Protein AF-A0A933KGU8-F1 (afdb_monomer_lite)

Secondary structure (DSSP, 8-state):
-HHHHHHHHHHHHHHHHHHHHHHHHHHHHHHHHHHHHHHTT-HHHHHHHHHHHHHH--SSSHHHHHHHHHHHHHHTT-HHHHHHHHHHHHHH-TTSHHHHHHHHHHHHHHHHHHHHHHHHS-TTTTTTHHHHHHHHHHHHHHHHHHHHHH-SSS--HHHHHHHHHHHHHHHHHHHHHHHHHHHHHHH-TT--PPPTT-S---------------PPP-------PPPP-----PPPP----PPPTHHHHHT----PPP-PPPP-

Structure (mmCIF, N/CA/C/O backbone):
data_AF-A0A933KGU8-F1
#
_entry.id   AF-A0A933KGU8-F1
#
loop_
_atom_site.group_PDB
_atom_site.id
_atom_site.type_symbol
_atom_site.label_atom_id
_atom_site.label_alt_id
_atom_site.label_comp_id
_atom_site.label_asym_id
_atom_site.label_entity_id
_atom_site.label_seq_id
_atom_site.pdbx_PDB_ins_code
_atom_site.Cartn_x
_atom_site.Cartn_y
_atom_site.Cartn_z
_atom_site.occupancy
_atom_site.B_iso_or_equiv
_atom_site.auth_seq_id
_atom_site.auth_comp_id
_atom_site.auth_asym_id
_atom_site.auth_atom_id
_atom_site.pdbx_PDB_model_num
ATOM 1 N N . MET A 1 1 ? 37.126 11.460 -47.024 1.00 86.50 1 MET A N 1
ATOM 2 C CA . MET A 1 1 ? 35.682 11.673 -46.771 1.00 86.50 1 MET A CA 1
ATOM 3 C C . MET A 1 1 ? 35.135 10.737 -45.685 1.00 86.50 1 MET A C 1
ATOM 5 O O . MET A 1 1 ? 34.614 11.240 -44.701 1.00 86.50 1 MET A O 1
ATOM 9 N N . TYR A 1 2 ? 35.343 9.416 -45.770 1.00 95.56 2 TYR A N 1
ATOM 10 C CA . TYR A 1 2 ? 34.831 8.433 -44.792 1.00 95.56 2 TYR A CA 1
ATOM 11 C C . TYR A 1 2 ? 35.237 8.653 -43.320 1.00 95.56 2 TYR A C 1
ATOM 13 O O . TYR A 1 2 ? 34.418 8.444 -42.432 1.00 95.56 2 TYR A O 1
ATOM 21 N N . ARG A 1 3 ? 36.459 9.135 -43.043 1.00 95.75 3 ARG A N 1
ATOM 22 C CA . ARG A 1 3 ? 36.946 9.354 -41.664 1.00 95.75 3 ARG A CA 1
ATOM 23 C C . ARG A 1 3 ? 36.085 10.338 -40.862 1.00 95.75 3 ARG A C 1
ATOM 25 O O . ARG A 1 3 ? 35.814 10.096 -39.695 1.00 95.75 3 ARG A O 1
ATOM 32 N N . ASN A 1 4 ? 35.635 11.426 -41.487 1.00 96.12 4 ASN A N 1
ATOM 33 C CA . ASN A 1 4 ? 34.847 12.453 -40.799 1.00 96.12 4 ASN A CA 1
ATOM 34 C C . ASN A 1 4 ? 33.405 11.986 -40.561 1.00 96.12 4 ASN A C 1
ATOM 36 O O . ASN A 1 4 ? 32.834 12.282 -39.517 1.00 96.12 4 ASN A O 1
ATOM 40 N N . ILE A 1 5 ? 32.846 11.206 -41.495 1.00 96.62 5 ILE A N 1
ATOM 41 C CA . ILE A 1 5 ? 31.521 10.590 -41.343 1.00 96.62 5 ILE A CA 1
ATOM 42 C C . ILE A 1 5 ? 31.543 9.590 -40.180 1.00 96.62 5 ILE A C 1
ATOM 44 O O . ILE A 1 5 ? 30.675 9.637 -39.314 1.00 96.62 5 ILE A O 1
ATOM 48 N N . LEU A 1 6 ? 32.573 8.739 -40.110 1.00 96.19 6 LEU A N 1
ATOM 49 C CA . LEU A 1 6 ? 32.729 7.765 -39.029 1.00 96.19 6 LEU A CA 1
ATOM 50 C C . LEU A 1 6 ? 32.850 8.439 -37.653 1.00 96.19 6 LEU A C 1
ATOM 52 O O . LEU A 1 6 ? 32.186 8.021 -36.709 1.00 96.19 6 LEU A O 1
ATOM 56 N N . LEU A 1 7 ? 33.647 9.509 -37.546 1.00 96.62 7 LEU A N 1
ATOM 57 C CA . LEU A 1 7 ? 33.766 10.287 -36.307 1.00 96.62 7 LEU A CA 1
ATOM 58 C C . LEU A 1 7 ? 32.428 10.903 -35.881 1.00 96.62 7 LEU A C 1
ATOM 60 O O . LEU A 1 7 ? 32.088 10.857 -34.701 1.00 96.62 7 LEU A O 1
ATOM 64 N N . GLY A 1 8 ? 31.651 11.425 -36.835 1.00 97.56 8 GLY A N 1
ATOM 65 C CA . GLY A 1 8 ? 30.315 11.956 -36.562 1.00 97.56 8 GLY A CA 1
ATOM 66 C C . GLY A 1 8 ? 29.365 10.897 -35.997 1.00 97.56 8 GLY A C 1
ATOM 67 O O . GLY A 1 8 ? 28.664 11.161 -35.022 1.00 97.56 8 GLY A O 1
ATOM 68 N N . ILE A 1 9 ? 29.392 9.681 -36.550 1.00 97.69 9 ILE A N 1
ATOM 69 C CA . ILE A 1 9 ? 28.568 8.562 -36.069 1.00 97.69 9 ILE A CA 1
ATOM 70 C C . ILE A 1 9 ? 28.977 8.154 -34.650 1.00 97.69 9 ILE A C 1
ATOM 72 O O . ILE A 1 9 ? 28.114 8.011 -33.787 1.00 97.69 9 ILE A O 1
ATOM 76 N N . ILE A 1 10 ? 30.278 8.007 -34.382 1.00 97.69 10 ILE A N 1
ATOM 77 C CA . ILE A 1 10 ? 30.776 7.627 -33.050 1.00 97.69 10 ILE A CA 1
ATOM 78 C C . ILE A 1 10 ? 30.377 8.674 -32.006 1.00 97.69 10 ILE A C 1
ATOM 80 O O . ILE A 1 10 ? 29.890 8.312 -30.933 1.00 97.69 10 ILE A O 1
ATOM 84 N N . LEU A 1 11 ? 30.523 9.966 -32.320 1.00 97.94 11 LEU A N 1
ATOM 85 C CA . LEU A 1 11 ? 30.119 11.041 -31.416 1.00 97.94 11 LEU A CA 1
ATOM 86 C C . LEU A 1 11 ? 28.608 10.998 -31.147 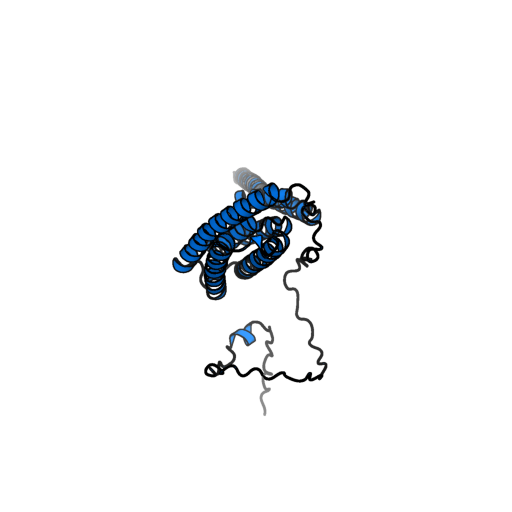1.00 97.94 11 LEU A C 1
ATOM 88 O O . LEU A 1 11 ? 28.190 11.064 -29.991 1.00 97.94 11 LEU A O 1
ATOM 92 N N . GLY A 1 12 ? 27.803 10.820 -32.198 1.00 97.50 12 GLY A N 1
ATOM 93 C CA . GLY A 1 12 ? 26.351 10.698 -32.081 1.00 97.50 12 GLY A CA 1
ATOM 94 C C . GLY A 1 12 ? 25.928 9.528 -31.188 1.00 97.50 12 GLY A C 1
ATOM 95 O O . GLY A 1 12 ? 25.113 9.707 -30.284 1.00 97.50 12 GLY A O 1
ATOM 96 N N . LEU A 1 13 ? 26.538 8.354 -31.374 1.00 98.06 13 LEU A N 1
ATOM 97 C CA . LEU A 1 13 ? 26.288 7.177 -30.535 1.00 98.06 13 LEU A CA 1
ATOM 98 C C . LEU A 1 13 ? 26.731 7.390 -29.083 1.00 98.06 13 LEU A C 1
ATOM 100 O O . LEU A 1 13 ? 26.048 6.943 -28.165 1.00 98.06 13 LEU A O 1
ATOM 104 N N . THR A 1 14 ? 27.837 8.100 -28.858 1.00 98.00 14 THR A N 1
ATOM 105 C CA . THR A 1 14 ? 28.342 8.380 -27.505 1.00 98.00 14 THR A CA 1
ATOM 106 C C . THR A 1 14 ? 27.392 9.293 -26.733 1.00 98.00 14 THR A C 1
ATOM 108 O O . THR A 1 14 ? 27.062 9.013 -25.581 1.00 98.00 14 THR A O 1
ATOM 111 N N . VAL A 1 15 ? 26.895 10.358 -27.369 1.00 98.12 15 VAL A N 1
ATOM 112 C CA . VAL A 1 15 ? 25.905 11.259 -26.756 1.00 98.12 15 VAL A CA 1
ATOM 113 C C . VAL A 1 15 ? 24.599 10.515 -26.476 1.00 98.12 15 VAL A C 1
ATOM 115 O O . VAL A 1 15 ? 24.046 10.642 -25.384 1.00 98.12 15 VAL A O 1
ATOM 118 N N . LEU A 1 16 ? 24.140 9.687 -27.419 1.00 97.31 16 LEU A N 1
ATOM 119 C CA . LEU A 1 16 ? 22.952 8.857 -27.231 1.00 97.31 16 LEU A CA 1
ATOM 120 C C . LEU A 1 16 ? 23.107 7.902 -26.035 1.00 97.31 16 LEU A C 1
ATOM 122 O O . LEU A 1 16 ? 22.184 7.772 -25.232 1.00 97.31 16 LEU A O 1
ATOM 126 N N . LEU A 1 17 ? 24.279 7.277 -25.882 1.00 96.81 17 LEU A N 1
ATOM 127 C CA . LEU A 1 17 ? 24.580 6.393 -24.756 1.00 96.81 17 LEU A CA 1
ATOM 128 C C . LEU A 1 17 ? 24.560 7.142 -23.415 1.00 96.81 17 LEU A C 1
ATOM 130 O O . LEU A 1 17 ? 23.983 6.640 -22.455 1.00 96.81 17 LEU A O 1
ATOM 134 N N . LEU A 1 18 ? 25.139 8.343 -23.341 1.00 95.81 18 LEU A N 1
ATOM 135 C CA . LEU A 1 18 ? 25.123 9.156 -22.118 1.00 95.81 18 LEU A CA 1
ATOM 136 C C . LEU A 1 18 ? 23.704 9.572 -21.720 1.00 95.81 18 LEU A C 1
ATOM 138 O O . LEU A 1 18 ? 23.358 9.510 -20.542 1.00 95.81 18 LEU A O 1
ATOM 142 N N . ILE A 1 19 ? 22.866 9.934 -22.695 1.00 94.44 19 ILE A N 1
ATOM 143 C CA . ILE A 1 19 ? 21.447 10.225 -22.453 1.00 94.44 19 ILE A CA 1
ATOM 144 C C . ILE A 1 19 ? 20.741 8.975 -21.918 1.00 94.44 19 ILE A C 1
ATOM 146 O O . ILE A 1 19 ? 19.977 9.066 -20.960 1.00 94.44 19 ILE A O 1
ATOM 150 N N . LEU A 1 20 ? 21.022 7.799 -22.484 1.00 90.62 20 LEU A N 1
ATOM 151 C CA . LEU A 1 20 ? 20.434 6.543 -22.024 1.00 90.62 20 LEU A CA 1
ATOM 152 C C . LEU A 1 20 ? 20.867 6.194 -20.589 1.00 90.62 20 LEU A C 1
ATOM 154 O O . LEU A 1 20 ? 20.025 5.815 -19.779 1.00 90.62 20 LEU A O 1
ATOM 158 N N . ILE A 1 21 ? 22.144 6.390 -20.246 1.00 91.75 21 ILE A N 1
ATOM 159 C CA . ILE A 1 21 ? 22.655 6.212 -18.876 1.00 91.75 21 ILE A CA 1
ATOM 160 C C . ILE A 1 21 ? 21.982 7.194 -17.914 1.00 91.75 21 ILE A C 1
ATOM 162 O O . ILE A 1 21 ? 21.557 6.785 -16.839 1.00 91.75 21 ILE A O 1
ATOM 166 N N . PHE A 1 22 ? 21.847 8.465 -18.296 1.00 90.06 22 PHE A N 1
ATOM 167 C CA . PHE A 1 22 ? 21.194 9.478 -17.465 1.00 90.06 22 PHE A CA 1
ATOM 168 C C . PHE A 1 22 ? 19.721 9.137 -17.201 1.00 90.06 22 PHE A C 1
ATOM 170 O O . PHE A 1 22 ? 19.266 9.182 -16.060 1.00 90.06 22 PHE A O 1
ATOM 177 N N . LEU A 1 23 ? 18.989 8.721 -18.240 1.00 85.00 23 LEU A N 1
ATOM 178 C CA . LEU A 1 23 ? 17.586 8.326 -18.118 1.00 85.00 23 LEU A CA 1
ATOM 179 C C . LEU A 1 23 ? 17.402 7.083 -17.238 1.00 85.00 23 LEU A C 1
ATOM 181 O O . LEU A 1 23 ? 16.444 7.019 -16.474 1.00 85.00 23 LEU A O 1
ATOM 185 N N . LEU A 1 24 ? 18.311 6.108 -17.318 1.00 84.81 24 LEU A N 1
ATOM 186 C CA . LEU A 1 24 ? 18.257 4.916 -16.468 1.00 84.81 24 LEU A CA 1
ATOM 187 C C . LEU A 1 24 ? 18.733 5.205 -15.035 1.00 84.81 24 LEU A C 1
ATOM 189 O O . LEU A 1 24 ? 18.192 4.639 -14.088 1.00 84.81 24 LEU A O 1
ATOM 193 N N . GLY A 1 25 ? 19.707 6.098 -14.855 1.00 88.94 25 GLY A N 1
ATOM 194 C CA . GLY A 1 25 ? 20.321 6.394 -13.559 1.00 88.94 25 GLY A CA 1
ATOM 195 C C . GLY A 1 25 ? 19.349 6.972 -12.529 1.00 88.94 25 GLY A C 1
ATOM 196 O O . GLY A 1 25 ? 19.412 6.593 -11.359 1.00 88.94 25 GLY A O 1
ATOM 197 N N . ASN A 1 26 ? 18.408 7.821 -12.954 1.00 89.88 26 ASN A N 1
ATOM 198 C CA . ASN A 1 26 ? 17.462 8.476 -12.041 1.00 89.88 26 ASN A CA 1
ATOM 199 C C . ASN A 1 26 ? 16.534 7.476 -11.332 1.00 89.88 26 ASN A C 1
ATOM 201 O O . ASN A 1 26 ? 16.335 7.570 -10.120 1.00 89.88 26 ASN A O 1
ATOM 205 N N . GLN A 1 27 ? 16.006 6.484 -12.058 1.00 91.88 27 GLN A N 1
ATOM 206 C CA . GLN A 1 27 ? 15.139 5.455 -11.475 1.00 91.88 27 GLN A CA 1
ATOM 207 C C . GLN A 1 27 ? 15.881 4.648 -10.395 1.00 91.88 27 GLN A C 1
ATOM 209 O O . GLN A 1 27 ? 15.354 4.454 -9.295 1.00 91.88 27 GLN A O 1
ATOM 214 N N . TRP A 1 28 ? 17.108 4.212 -10.703 1.00 91.31 28 TRP A N 1
ATOM 215 C CA . TRP A 1 28 ? 17.957 3.439 -9.790 1.00 91.31 28 TRP A CA 1
ATOM 216 C C . TRP A 1 28 ? 18.357 4.236 -8.550 1.00 91.31 28 TRP A C 1
ATOM 218 O O . TRP A 1 28 ? 18.376 3.681 -7.451 1.00 91.31 28 TRP A O 1
ATOM 228 N N . TYR A 1 29 ? 18.636 5.531 -8.711 1.00 94.38 29 TYR A N 1
ATOM 229 C CA . TYR A 1 29 ? 18.974 6.418 -7.603 1.00 94.38 29 TYR A CA 1
ATOM 230 C C . TYR A 1 29 ? 17.854 6.463 -6.554 1.00 94.38 29 TYR A C 1
ATOM 232 O O . TYR A 1 29 ? 18.097 6.176 -5.380 1.00 94.38 29 TYR A O 1
ATOM 240 N N . TYR A 1 30 ? 16.616 6.740 -6.977 1.00 95.88 30 TYR A N 1
ATOM 241 C CA . TYR A 1 30 ? 15.480 6.814 -6.055 1.00 95.88 30 TYR A CA 1
ATOM 242 C C . TYR A 1 30 ? 15.098 5.454 -5.459 1.00 95.88 30 TYR A C 1
ATOM 244 O O . TYR A 1 30 ? 14.736 5.388 -4.285 1.00 95.88 30 TYR A O 1
ATOM 252 N N . GLU A 1 31 ? 15.203 4.361 -6.224 1.00 95.38 31 GLU A N 1
ATOM 253 C CA . GLU A 1 31 ? 14.940 3.020 -5.683 1.00 95.38 31 GLU A CA 1
ATOM 254 C C . GLU A 1 31 ? 15.968 2.644 -4.605 1.00 95.38 31 GLU A C 1
ATOM 256 O O . GLU A 1 31 ? 15.585 2.203 -3.523 1.00 95.38 31 GLU A O 1
ATOM 261 N N . SER A 1 32 ? 17.260 2.889 -4.853 1.00 96.06 32 SER A N 1
ATOM 262 C CA . SER A 1 32 ? 18.326 2.623 -3.879 1.00 96.06 32 SER A CA 1
ATOM 263 C C . SER A 1 32 ? 18.171 3.466 -2.612 1.00 96.06 32 SER A C 1
ATOM 265 O O . SER A 1 32 ? 18.364 2.958 -1.506 1.00 96.06 32 SER A O 1
ATOM 267 N N . GLN A 1 33 ? 17.812 4.745 -2.760 1.00 97.31 33 GLN A N 1
ATOM 268 C CA . GLN A 1 33 ? 17.532 5.627 -1.628 1.00 97.31 33 GLN A CA 1
ATOM 269 C C . GLN A 1 33 ? 16.346 5.109 -0.799 1.00 97.31 33 GLN A C 1
ATOM 271 O O . GLN A 1 33 ? 16.424 5.069 0.430 1.00 97.31 33 GLN A O 1
ATOM 276 N N . GLY A 1 34 ? 15.272 4.670 -1.465 1.00 97.38 34 GLY A N 1
ATOM 277 C CA . GLY A 1 34 ? 14.117 4.067 -0.805 1.00 97.38 34 GLY A CA 1
ATOM 278 C C . GLY A 1 34 ? 14.479 2.795 -0.036 1.00 97.38 34 GLY A C 1
ATOM 279 O O . GLY A 1 34 ? 14.061 2.635 1.108 1.00 97.38 34 GLY A O 1
ATOM 280 N N . ASP A 1 35 ? 15.324 1.930 -0.603 1.00 97.00 35 ASP A N 1
ATOM 281 C CA . ASP A 1 35 ? 15.787 0.704 0.063 1.00 97.00 35 ASP A CA 1
ATOM 282 C C . ASP A 1 35 ? 16.642 1.005 1.316 1.00 97.00 35 ASP A C 1
ATOM 284 O O . ASP A 1 35 ? 16.560 0.301 2.326 1.00 97.00 35 ASP A O 1
ATOM 288 N N . GLU A 1 36 ? 17.464 2.058 1.293 1.00 97.69 36 GLU A N 1
ATOM 289 C CA . GLU A 1 36 ? 18.220 2.518 2.468 1.00 97.69 36 GLU A CA 1
ATOM 290 C C . GLU A 1 36 ? 17.307 3.084 3.565 1.00 97.69 36 GLU A C 1
ATOM 292 O O . GLU A 1 36 ? 17.439 2.722 4.741 1.00 97.69 36 GLU A O 1
ATOM 297 N N . GLN A 1 37 ? 16.346 3.925 3.182 1.00 97.75 37 GLN A N 1
ATOM 298 C CA . GLN A 1 37 ? 15.353 4.484 4.100 1.00 97.75 37 GLN A CA 1
ATOM 299 C C . GLN A 1 37 ? 14.493 3.385 4.729 1.00 97.75 37 GLN A C 1
ATOM 301 O O . GLN A 1 37 ? 14.280 3.394 5.942 1.00 97.75 37 GLN A O 1
ATOM 306 N N . PHE A 1 38 ? 14.079 2.396 3.934 1.00 97.31 38 PHE A N 1
ATOM 307 C CA . PHE A 1 38 ? 13.297 1.256 4.399 1.00 97.31 38 PHE A CA 1
ATOM 308 C C . PHE A 1 38 ? 14.066 0.440 5.444 1.00 97.31 38 PHE A C 1
ATOM 310 O O . PHE A 1 38 ? 13.541 0.169 6.522 1.00 97.31 38 PHE A O 1
ATOM 317 N N . ARG A 1 39 ? 15.341 0.113 5.178 1.00 96.56 39 ARG A N 1
ATOM 318 C CA . ARG A 1 39 ? 16.212 -0.587 6.146 1.00 96.56 39 ARG A CA 1
ATOM 319 C C . ARG A 1 39 ? 16.448 0.209 7.428 1.00 96.56 39 ARG A C 1
ATOM 321 O O . ARG A 1 39 ? 16.677 -0.381 8.477 1.00 96.56 39 ARG A O 1
ATOM 328 N N . SER A 1 40 ? 16.365 1.532 7.346 1.00 96.50 40 SER A N 1
ATOM 329 C CA . SER A 1 40 ? 16.481 2.439 8.491 1.00 96.50 40 SER A CA 1
ATOM 330 C C . SER A 1 40 ? 15.150 2.670 9.223 1.00 96.50 40 SER A C 1
ATOM 332 O O . SER A 1 40 ? 15.066 3.594 10.030 1.00 96.50 40 SER A O 1
ATOM 334 N N . ALA A 1 41 ? 14.103 1.893 8.912 1.00 96.00 41 ALA A N 1
ATOM 335 C CA . ALA A 1 41 ? 12.736 2.044 9.422 1.00 96.00 41 ALA A CA 1
ATOM 336 C C . ALA A 1 41 ? 12.096 3.427 9.170 1.00 96.00 41 ALA A C 1
ATOM 338 O O . ALA A 1 41 ? 11.119 3.802 9.817 1.00 96.00 41 ALA A O 1
ATOM 339 N N . LYS A 1 42 ? 12.613 4.191 8.199 1.00 96.56 42 LYS A N 1
ATOM 340 C CA . LYS A 1 42 ? 12.050 5.476 7.756 1.00 96.56 42 LYS A CA 1
ATOM 341 C C . LYS A 1 42 ? 11.028 5.227 6.651 1.00 96.56 42 LYS A C 1
ATOM 343 O O . LYS A 1 42 ? 11.260 5.544 5.486 1.00 96.56 42 LYS A O 1
ATOM 348 N N . TYR A 1 43 ? 9.926 4.575 7.006 1.00 96.81 43 TYR A N 1
ATOM 349 C CA . TYR A 1 43 ? 9.009 3.995 6.025 1.00 96.81 43 TYR A CA 1
ATOM 350 C C . TYR A 1 43 ? 8.262 5.030 5.172 1.00 96.81 43 TYR A C 1
ATOM 352 O O . TYR A 1 43 ? 8.105 4.809 3.973 1.00 96.81 43 TYR A O 1
ATOM 360 N N . ASP A 1 44 ? 7.858 6.171 5.739 1.00 96.62 44 ASP A N 1
ATOM 361 C CA . ASP A 1 44 ? 7.238 7.253 4.957 1.00 96.62 44 ASP A CA 1
ATOM 362 C C . ASP A 1 44 ? 8.207 7.845 3.923 1.00 96.62 44 ASP A C 1
ATOM 364 O O . ASP A 1 44 ? 7.846 8.019 2.756 1.00 96.62 44 ASP A O 1
ATOM 368 N N . ASP A 1 45 ? 9.459 8.092 4.326 1.00 97.50 45 ASP A N 1
ATOM 369 C CA . ASP A 1 45 ? 10.503 8.580 3.420 1.00 97.50 45 ASP A CA 1
ATOM 370 C C . ASP A 1 45 ? 10.780 7.559 2.309 1.00 97.50 45 ASP A C 1
ATOM 372 O O . ASP A 1 45 ? 10.857 7.922 1.131 1.00 97.50 45 ASP A O 1
ATOM 376 N N . ALA A 1 46 ? 10.866 6.275 2.680 1.00 97.94 46 ALA A N 1
ATOM 377 C CA . ALA A 1 46 ? 11.069 5.174 1.747 1.00 97.94 46 ALA A CA 1
ATOM 378 C C . ALA A 1 46 ? 9.951 5.110 0.699 1.00 97.94 46 ALA A C 1
ATOM 380 O O . ALA A 1 46 ? 10.235 5.049 -0.499 1.00 97.94 46 ALA A O 1
ATOM 381 N N . ALA A 1 47 ? 8.687 5.190 1.132 1.00 97.69 47 ALA A N 1
ATOM 382 C CA . ALA A 1 47 ? 7.540 5.247 0.232 1.00 97.69 47 ALA A CA 1
ATOM 383 C C . ALA A 1 47 ? 7.649 6.440 -0.730 1.00 97.69 47 ALA A C 1
ATOM 385 O O . ALA A 1 47 ? 7.465 6.274 -1.936 1.00 97.69 47 ALA A O 1
ATOM 386 N N . GLY A 1 48 ? 8.024 7.621 -0.225 1.00 97.38 48 GLY A N 1
ATOM 387 C CA . GLY A 1 48 ? 8.244 8.814 -1.043 1.00 97.38 48 GLY A CA 1
ATOM 388 C C . GLY A 1 48 ? 9.318 8.626 -2.121 1.00 97.38 48 GLY A C 1
ATOM 389 O O . GLY A 1 48 ? 9.119 9.030 -3.270 1.00 97.38 48 GLY A O 1
ATOM 390 N N . SER A 1 49 ? 10.438 7.983 -1.788 1.00 97.56 49 SER A N 1
ATOM 391 C CA . SER A 1 49 ? 11.502 7.673 -2.753 1.00 97.56 49 SER A CA 1
ATOM 392 C C . SER A 1 49 ? 11.060 6.629 -3.781 1.00 97.56 49 SER A C 1
ATOM 394 O O . SER A 1 49 ? 11.283 6.814 -4.980 1.00 97.56 49 SER A O 1
ATOM 396 N N . PHE A 1 50 ? 10.354 5.577 -3.362 1.00 97.38 50 PHE A N 1
ATOM 397 C CA . PHE A 1 50 ? 9.815 4.587 -4.295 1.00 97.38 50 PHE A CA 1
ATOM 398 C C . PHE A 1 50 ? 8.762 5.176 -5.243 1.00 97.38 50 PHE A C 1
ATOM 400 O O . PHE A 1 50 ? 8.773 4.838 -6.425 1.00 97.38 50 PHE A O 1
ATOM 407 N N . ILE A 1 51 ? 7.907 6.096 -4.779 1.00 96.69 51 ILE A N 1
ATOM 408 C CA . ILE A 1 51 ? 6.933 6.807 -5.628 1.00 96.69 51 ILE A CA 1
ATOM 409 C C . ILE A 1 51 ? 7.646 7.651 -6.692 1.00 96.69 51 ILE A C 1
ATOM 411 O O . ILE A 1 51 ? 7.250 7.630 -7.858 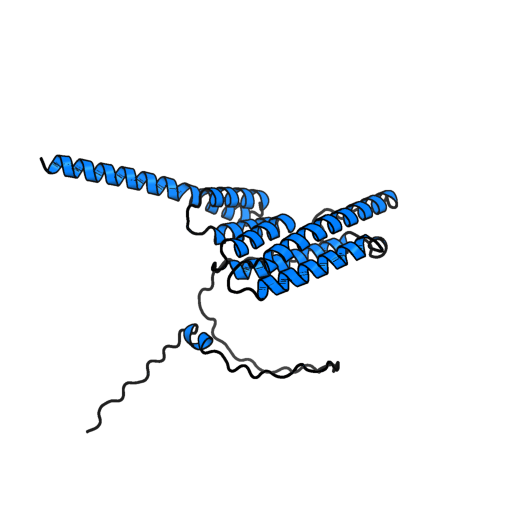1.00 96.69 51 ILE A O 1
ATOM 4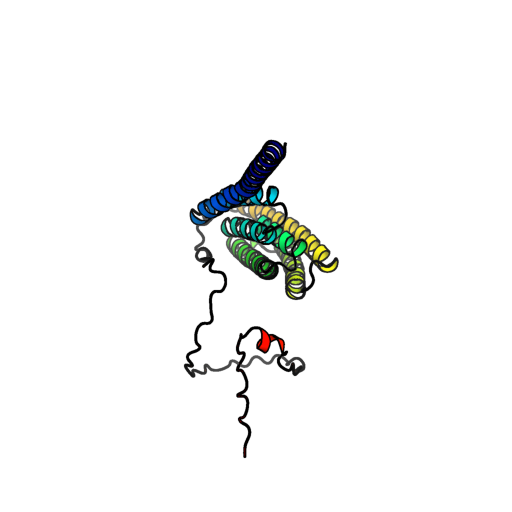15 N N . LYS A 1 52 ? 8.730 8.351 -6.327 1.00 95.75 52 LYS A N 1
ATOM 416 C CA . LYS A 1 52 ? 9.559 9.081 -7.304 1.00 95.75 52 LYS A CA 1
ATOM 417 C C . LYS A 1 52 ? 10.162 8.131 -8.336 1.00 95.75 52 LYS A C 1
ATOM 419 O O . LYS A 1 52 ? 10.056 8.388 -9.530 1.00 95.75 52 LYS A O 1
ATOM 424 N N . SER A 1 53 ? 10.725 7.006 -7.887 1.00 95.00 53 SER A N 1
ATOM 425 C CA . SER A 1 53 ? 11.251 5.970 -8.787 1.00 95.00 53 SER A CA 1
ATOM 426 C C . SER A 1 53 ? 10.166 5.427 -9.728 1.00 95.00 53 SER A C 1
ATOM 428 O O . SER A 1 53 ? 10.415 5.262 -10.919 1.00 95.00 53 SER A O 1
ATOM 430 N N . TYR A 1 54 ? 8.945 5.215 -9.227 1.00 95.00 54 TYR A N 1
ATOM 431 C CA . TYR A 1 54 ? 7.804 4.745 -10.016 1.00 95.00 54 TYR A CA 1
ATOM 432 C C . TYR A 1 54 ? 7.380 5.745 -11.100 1.00 95.00 54 TYR A C 1
ATOM 434 O O . TYR A 1 54 ? 7.140 5.331 -12.231 1.00 95.00 54 TYR A O 1
ATOM 442 N N . GLY A 1 55 ? 7.351 7.046 -10.789 1.00 94.38 55 GLY A N 1
ATOM 443 C CA . GLY A 1 55 ? 7.035 8.096 -11.765 1.00 94.38 55 GLY A CA 1
ATOM 444 C C . GLY A 1 55 ? 8.060 8.220 -12.900 1.00 94.38 55 GLY A C 1
ATOM 445 O O . GLY A 1 55 ? 7.695 8.559 -14.024 1.00 94.38 55 GLY A O 1
ATOM 446 N N . GLU A 1 56 ? 9.325 7.896 -12.626 1.00 90.25 56 GLU A N 1
ATOM 447 C CA . GLU A 1 56 ? 10.409 7.889 -13.619 1.00 90.25 56 GLU A CA 1
ATOM 448 C C . GLU A 1 56 ? 10.509 6.558 -14.393 1.00 90.25 56 GLU A C 1
ATOM 450 O O . GLU A 1 56 ? 11.085 6.500 -15.485 1.00 90.25 56 GLU A O 1
ATOM 455 N N . ALA A 1 57 ? 9.954 5.469 -13.849 1.00 83.44 57 ALA A N 1
ATOM 456 C CA . ALA A 1 57 ? 10.047 4.137 -14.432 1.00 83.44 57 ALA A CA 1
ATOM 457 C C . ALA A 1 57 ? 9.218 4.042 -15.717 1.00 83.44 57 ALA A C 1
ATOM 459 O O . ALA A 1 57 ? 7.990 3.973 -15.682 1.00 83.44 57 ALA A O 1
ATOM 460 N N . LYS A 1 58 ? 9.889 3.985 -16.873 1.00 78.62 58 LYS A N 1
ATOM 461 C CA . LYS A 1 58 ? 9.187 4.011 -18.165 1.00 78.62 58 LYS A CA 1
ATOM 462 C C . LYS A 1 58 ? 8.516 2.692 -18.551 1.00 78.62 58 LYS A C 1
ATOM 464 O O . LYS A 1 58 ? 7.479 2.759 -19.193 1.00 78.62 58 LYS A O 1
ATOM 469 N N . PHE A 1 59 ? 9.056 1.520 -18.187 1.00 68.56 59 PHE A N 1
ATOM 470 C CA . PHE A 1 59 ? 8.494 0.237 -18.666 1.00 68.56 59 PHE A CA 1
ATOM 471 C C . PHE A 1 59 ? 8.769 -1.000 -17.796 1.00 68.56 59 PHE A C 1
ATOM 473 O O . PHE A 1 59 ? 7.933 -1.897 -17.742 1.00 68.56 59 PHE A O 1
ATOM 480 N N . LEU A 1 60 ? 9.920 -1.096 -17.118 1.00 78.19 60 LEU A N 1
ATOM 481 C CA . LEU A 1 60 ? 10.313 -2.312 -16.393 1.00 78.19 60 LEU A CA 1
ATOM 482 C C . LEU A 1 60 ? 10.337 -2.082 -14.882 1.00 78.19 60 LEU A C 1
ATOM 484 O O . LEU A 1 60 ? 10.860 -1.081 -14.396 1.00 78.19 60 LEU A O 1
ATOM 488 N N . GLY A 1 61 ? 9.786 -3.039 -14.134 1.00 89.56 61 GLY A N 1
ATOM 489 C CA . GLY A 1 61 ? 9.834 -3.041 -12.670 1.00 89.56 61 GLY A CA 1
ATOM 490 C C . GLY A 1 61 ? 8.749 -2.221 -11.968 1.00 89.56 61 GLY A C 1
ATOM 491 O O . GLY A 1 61 ? 8.756 -2.170 -10.744 1.00 89.56 61 GLY A O 1
ATOM 492 N N . GLN A 1 62 ? 7.784 -1.645 -12.692 1.00 95.25 62 GLN A N 1
ATOM 493 C CA . GLN A 1 62 ? 6.676 -0.883 -12.096 1.00 95.25 62 GLN A CA 1
ATOM 494 C C . GLN A 1 62 ? 5.891 -1.703 -11.053 1.00 95.25 62 GLN A C 1
ATOM 496 O O . GLN A 1 62 ? 5.685 -1.232 -9.938 1.00 95.25 62 GLN A O 1
ATOM 501 N N . GLY A 1 63 ? 5.569 -2.971 -11.346 1.00 95.62 63 GLY A N 1
ATOM 502 C CA . GLY A 1 63 ? 4.943 -3.868 -10.364 1.00 95.62 63 GLY A CA 1
ATOM 503 C C . GLY A 1 63 ? 5.805 -4.111 -9.114 1.00 95.62 63 GLY A C 1
ATOM 504 O O . GLY A 1 63 ? 5.286 -4.127 -8.003 1.00 95.62 63 GLY A O 1
ATOM 505 N N . ARG A 1 64 ? 7.136 -4.219 -9.255 1.00 96.31 64 ARG A N 1
ATOM 506 C CA . ARG A 1 64 ? 8.053 -4.327 -8.102 1.00 96.31 64 ARG A CA 1
ATOM 507 C C . ARG A 1 64 ? 8.016 -3.059 -7.249 1.00 96.31 64 ARG A C 1
ATOM 509 O O . ARG A 1 64 ? 7.989 -3.153 -6.026 1.00 96.31 64 ARG A O 1
ATOM 516 N N . LEU A 1 65 ? 8.028 -1.888 -7.884 1.00 97.19 65 LEU A N 1
ATOM 517 C CA . LEU A 1 65 ? 7.997 -0.602 -7.188 1.00 97.19 65 LEU A CA 1
ATOM 518 C C . LEU A 1 65 ? 6.673 -0.398 -6.448 1.00 97.19 65 LEU A C 1
ATOM 520 O O . LEU A 1 65 ? 6.712 -0.071 -5.268 1.00 97.19 65 LEU A O 1
ATOM 524 N N . LEU A 1 66 ? 5.525 -0.692 -7.068 1.00 97.31 66 LEU A N 1
ATOM 525 C CA . LEU A 1 66 ? 4.229 -0.661 -6.375 1.00 97.31 66 LEU A CA 1
ATOM 526 C C . LEU A 1 66 ? 4.210 -1.581 -5.150 1.00 97.31 66 LEU A C 1
ATOM 528 O O . LEU A 1 66 ? 3.708 -1.193 -4.097 1.00 97.31 66 LEU A O 1
ATOM 532 N N . TYR A 1 67 ? 4.817 -2.769 -5.252 1.00 97.81 67 TYR A N 1
ATOM 533 C CA . TYR A 1 67 ? 4.925 -3.686 -4.118 1.00 97.81 67 TYR A CA 1
ATOM 534 C C . TYR A 1 67 ? 5.766 -3.080 -2.990 1.00 97.81 67 TYR A C 1
ATOM 536 O O . TYR A 1 67 ? 5.356 -3.118 -1.833 1.00 97.81 67 TYR A O 1
ATOM 544 N N . LYS A 1 68 ? 6.919 -2.481 -3.317 1.00 97.81 68 LYS A N 1
ATOM 545 C CA . LYS A 1 68 ? 7.780 -1.796 -2.339 1.00 97.81 68 LYS A CA 1
ATOM 546 C C . LYS A 1 68 ? 7.079 -0.600 -1.682 1.00 97.81 68 LYS A C 1
ATOM 548 O O . LYS A 1 68 ? 7.210 -0.426 -0.474 1.00 97.81 68 LYS A O 1
ATOM 553 N N . ILE A 1 69 ? 6.306 0.184 -2.440 1.00 97.94 69 ILE A N 1
ATOM 554 C CA . ILE A 1 69 ? 5.502 1.297 -1.906 1.00 97.94 69 ILE A CA 1
ATOM 555 C C . ILE A 1 69 ? 4.452 0.763 -0.924 1.00 97.94 69 ILE A C 1
ATOM 557 O O . ILE A 1 69 ? 4.376 1.232 0.212 1.00 97.94 69 ILE A O 1
ATOM 561 N N . GLY A 1 70 ? 3.682 -0.253 -1.332 1.00 97.94 70 GLY A N 1
ATOM 562 C CA . GLY A 1 70 ? 2.685 -0.894 -0.473 1.00 97.94 70 GLY A CA 1
ATOM 563 C C . GLY A 1 70 ? 3.300 -1.460 0.809 1.00 97.94 70 GLY A C 1
ATOM 564 O O . GLY A 1 70 ? 2.745 -1.273 1.894 1.00 97.94 70 GLY A O 1
ATOM 565 N N . LEU A 1 71 ? 4.482 -2.072 0.705 1.00 97.56 71 LEU A N 1
ATOM 566 C CA . LEU A 1 71 ? 5.225 -2.631 1.832 1.00 97.56 71 LEU A CA 1
ATOM 567 C C . LEU A 1 71 ? 5.741 -1.551 2.785 1.00 97.56 71 LEU A C 1
ATOM 569 O O . LEU A 1 71 ? 5.662 -1.729 4.000 1.00 97.56 71 LEU A O 1
ATOM 573 N N . ALA A 1 72 ? 6.241 -0.431 2.264 1.00 97.94 72 ALA A N 1
ATOM 574 C CA . ALA A 1 72 ? 6.644 0.711 3.078 1.00 97.94 72 ALA A CA 1
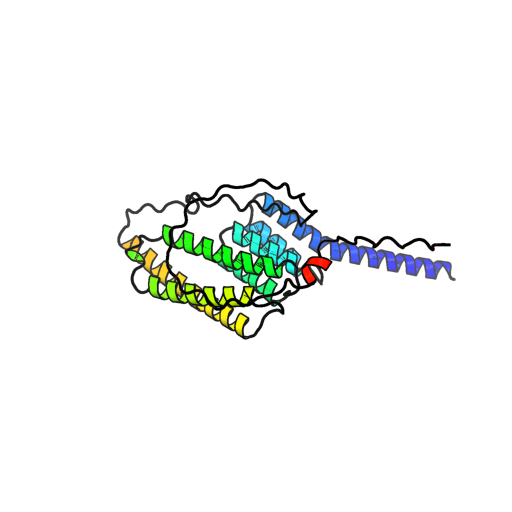ATOM 575 C C . ALA A 1 72 ? 5.456 1.246 3.890 1.00 97.94 72 ALA A C 1
ATOM 577 O O . ALA A 1 72 ? 5.542 1.330 5.113 1.00 97.94 72 ALA A O 1
ATOM 578 N N . TYR A 1 73 ? 4.305 1.478 3.253 1.00 97.94 73 TYR A N 1
ATOM 579 C CA . TYR A 1 73 ? 3.101 1.901 3.975 1.00 97.94 73 TYR A CA 1
ATOM 580 C C . TYR A 1 73 ? 2.607 0.864 4.989 1.00 97.94 73 TYR A C 1
ATOM 582 O O . TYR A 1 73 ? 2.238 1.236 6.101 1.00 97.94 73 TYR A O 1
ATOM 590 N N . GLN A 1 74 ? 2.670 -0.432 4.661 1.00 96.62 74 GLN A N 1
ATOM 591 C CA . GLN A 1 74 ? 2.300 -1.505 5.589 1.00 96.62 74 GLN A CA 1
ATOM 592 C C . GLN A 1 74 ? 3.155 -1.465 6.860 1.00 96.62 74 GLN A C 1
ATOM 594 O O . GLN A 1 74 ? 2.625 -1.545 7.967 1.00 96.62 74 GLN A O 1
ATOM 599 N N . ASN A 1 75 ? 4.474 -1.311 6.709 1.00 95.44 75 ASN A N 1
ATOM 600 C CA . ASN A 1 75 ? 5.403 -1.223 7.836 1.00 95.44 75 ASN A CA 1
ATOM 601 C C . ASN A 1 75 ? 5.240 0.081 8.627 1.00 95.44 75 ASN A C 1
ATOM 603 O O . ASN A 1 75 ? 5.450 0.091 9.838 1.00 95.44 75 ASN A O 1
ATOM 607 N N . ASN A 1 76 ? 4.772 1.149 7.976 1.00 95.62 76 ASN A N 1
ATOM 608 C CA . ASN A 1 76 ? 4.366 2.380 8.649 1.00 95.62 76 ASN A CA 1
ATOM 609 C C . ASN A 1 76 ? 2.993 2.290 9.347 1.00 95.62 76 ASN A C 1
ATOM 611 O O . ASN A 1 76 ? 2.498 3.288 9.863 1.00 95.62 76 ASN A O 1
ATOM 615 N N . ARG A 1 77 ? 2.349 1.113 9.347 1.00 94.31 77 ARG A N 1
ATOM 616 C CA . ARG A 1 77 ? 0.973 0.887 9.831 1.00 94.31 77 ARG A CA 1
ATOM 617 C C . ARG A 1 77 ? -0.094 1.712 9.101 1.00 94.31 77 ARG A C 1
ATOM 619 O O . ARG A 1 77 ? -1.227 1.812 9.570 1.00 94.31 77 ARG A O 1
ATOM 626 N N . ASP A 1 78 ? 0.231 2.247 7.928 1.00 95.19 78 ASP A N 1
ATOM 627 C CA . ASP A 1 78 ? -0.729 2.890 7.039 1.00 95.19 78 ASP A CA 1
ATOM 628 C C . ASP A 1 78 ? -1.348 1.839 6.112 1.00 95.19 78 ASP A C 1
ATOM 630 O O . ASP A 1 78 ? -1.006 1.691 4.934 1.00 95.19 78 ASP A O 1
ATOM 634 N N . PHE A 1 79 ? -2.234 1.031 6.692 1.00 94.12 79 PHE A N 1
ATOM 635 C CA . PHE A 1 79 ? -2.858 -0.087 5.987 1.00 94.12 79 PHE A CA 1
ATOM 636 C C . PHE A 1 79 ? -3.744 0.374 4.825 1.00 94.12 79 PHE A C 1
ATOM 638 O O . PHE A 1 79 ? -3.884 -0.364 3.851 1.00 94.12 79 PHE A O 1
ATOM 645 N N . ASP A 1 80 ? -4.289 1.590 4.890 1.00 93.50 80 ASP A N 1
ATOM 646 C CA . ASP A 1 80 ? -5.124 2.176 3.842 1.00 93.50 80 ASP A CA 1
ATOM 647 C C . ASP A 1 80 ? -4.334 2.426 2.568 1.00 93.50 80 ASP A C 1
ATOM 649 O O . ASP A 1 80 ? -4.631 1.825 1.530 1.00 93.50 80 ASP A O 1
ATOM 653 N N . ARG A 1 81 ? -3.278 3.246 2.658 1.00 96.31 81 ARG A N 1
ATOM 654 C CA . ARG A 1 81 ? -2.423 3.521 1.498 1.00 96.31 81 ARG A CA 1
ATOM 655 C C . ARG A 1 81 ? -1.733 2.252 1.019 1.00 96.31 81 ARG A C 1
ATOM 657 O O . ARG A 1 81 ? -1.640 2.026 -0.183 1.00 96.31 81 ARG A O 1
ATOM 664 N N . SER A 1 82 ? -1.307 1.392 1.943 1.00 97.12 82 SER A N 1
ATOM 665 C CA . SER A 1 82 ? -0.702 0.103 1.607 1.00 97.12 82 SER A CA 1
ATOM 666 C C . SER A 1 82 ? -1.590 -0.740 0.683 1.00 97.12 82 SER A C 1
ATOM 668 O O . SER A 1 82 ? -1.140 -1.176 -0.380 1.00 97.12 82 SER A O 1
ATOM 670 N N . ARG A 1 83 ? -2.871 -0.913 1.037 1.00 95.31 83 ARG A N 1
ATOM 671 C CA . ARG A 1 83 ? -3.832 -1.670 0.224 1.00 95.31 83 ARG A CA 1
ATOM 672 C C . ARG A 1 83 ? -4.117 -1.015 -1.117 1.00 95.31 83 ARG A C 1
ATOM 674 O O . ARG A 1 83 ? -4.204 -1.745 -2.098 1.00 95.31 83 ARG A O 1
ATOM 681 N N . ASP A 1 84 ? -4.217 0.314 -1.170 1.00 95.94 84 ASP A N 1
ATOM 682 C CA . ASP A 1 84 ? -4.413 1.043 -2.429 1.00 95.94 84 ASP A CA 1
ATOM 683 C C . ASP A 1 84 ? -3.291 0.727 -3.437 1.00 95.94 84 ASP A C 1
ATOM 685 O O . ASP A 1 84 ? -3.583 0.334 -4.569 1.00 95.94 84 ASP A O 1
ATOM 689 N N . TYR A 1 85 ? -2.021 0.777 -3.019 1.00 97.94 85 TYR A N 1
ATOM 690 C CA . TYR A 1 85 ? -0.890 0.458 -3.903 1.00 97.94 85 TYR A CA 1
ATOM 691 C C . TYR A 1 85 ? -0.794 -1.030 -4.261 1.00 97.94 85 TYR A C 1
ATOM 693 O O . TYR A 1 85 ? -0.478 -1.378 -5.402 1.00 97.94 85 TYR A O 1
ATOM 701 N N . TYR A 1 86 ? -1.089 -1.931 -3.319 1.00 96.88 86 TYR A N 1
ATOM 702 C CA . TYR A 1 86 ? -1.148 -3.360 -3.626 1.00 96.88 86 TYR A CA 1
ATOM 703 C C . TYR A 1 86 ? -2.280 -3.696 -4.601 1.00 96.88 86 TYR A C 1
ATOM 705 O O . TYR A 1 86 ? -2.088 -4.512 -5.504 1.00 96.88 86 TYR A O 1
ATOM 713 N N . PHE A 1 87 ? -3.446 -3.067 -4.455 1.00 95.38 87 PHE A N 1
ATOM 714 C CA . PHE A 1 87 ? -4.560 -3.262 -5.375 1.00 95.38 87 PHE A CA 1
ATOM 715 C C . PHE A 1 87 ? -4.230 -2.702 -6.758 1.00 95.38 87 PHE A C 1
ATOM 717 O O . PHE A 1 87 ? -4.474 -3.368 -7.764 1.00 95.38 87 PHE A O 1
ATOM 724 N N . GLU A 1 88 ? -3.604 -1.524 -6.823 1.00 95.56 88 GLU A N 1
ATOM 725 C CA . GLU A 1 88 ? -3.122 -0.953 -8.079 1.00 95.56 88 GLU A CA 1
ATOM 726 C C . GLU A 1 88 ? -2.136 -1.887 -8.792 1.00 95.56 88 GLU A C 1
ATOM 728 O O . GLU A 1 88 ? -2.237 -2.066 -10.006 1.00 95.56 88 GLU A O 1
ATOM 733 N N . LEU A 1 89 ? -1.250 -2.556 -8.050 1.00 95.38 89 LEU A N 1
ATOM 734 C CA . LEU A 1 89 ? -0.344 -3.560 -8.604 1.00 95.38 89 LEU A CA 1
ATOM 735 C C . LEU A 1 89 ? -1.110 -4.722 -9.242 1.00 95.38 89 LEU A C 1
ATOM 737 O O . LEU A 1 89 ? -0.856 -5.044 -10.402 1.00 95.38 89 LEU A O 1
ATOM 741 N N . VAL A 1 90 ? -2.060 -5.324 -8.519 1.00 93.94 90 VAL A N 1
ATOM 742 C CA . VAL A 1 90 ? -2.885 -6.429 -9.045 1.00 93.94 90 VAL A CA 1
ATOM 743 C C . VAL A 1 90 ? -3.689 -5.981 -10.271 1.00 93.94 90 VAL A C 1
ATOM 745 O O . VAL A 1 90 ? -3.889 -6.757 -11.207 1.00 93.94 90 VAL A O 1
ATOM 748 N N . ARG A 1 91 ? -4.128 -4.718 -10.284 1.00 92.88 91 ARG A N 1
ATOM 749 C CA . ARG A 1 91 ? -4.908 -4.121 -11.370 1.00 92.88 91 ARG A CA 1
ATOM 750 C C . ARG A 1 91 ? -4.106 -3.860 -12.630 1.00 92.88 91 ARG A C 1
ATOM 752 O O . ARG A 1 91 ? -4.568 -4.205 -13.714 1.00 92.88 91 ARG A O 1
ATOM 759 N N . LEU A 1 92 ? -2.947 -3.229 -12.497 1.00 93.12 92 LEU A N 1
ATOM 760 C CA . LEU A 1 92 ? -2.144 -2.787 -13.633 1.00 93.12 92 LEU A CA 1
ATOM 761 C C . LEU A 1 92 ? -1.172 -3.861 -14.129 1.00 93.12 92 LEU A C 1
ATOM 763 O O . LEU A 1 92 ? -0.870 -3.903 -15.319 1.00 93.12 92 LEU A O 1
ATOM 767 N N . TYR A 1 93 ? -0.694 -4.733 -13.238 1.00 93.88 93 TYR A N 1
ATOM 768 C CA . TYR A 1 93 ? 0.338 -5.728 -13.538 1.00 93.88 93 TYR A CA 1
ATOM 769 C C . TYR A 1 93 ? -0.057 -7.122 -13.028 1.00 93.88 93 TYR A C 1
ATOM 771 O O . TYR A 1 93 ? 0.658 -7.704 -12.206 1.00 93.88 93 TYR A O 1
ATOM 779 N N . PRO A 1 94 ? -1.174 -7.693 -13.507 1.00 93.50 94 PRO A N 1
ATOM 780 C CA . PRO A 1 94 ? -1.693 -8.954 -12.985 1.00 93.50 94 PRO A CA 1
ATOM 781 C C . PRO A 1 94 ? -0.747 -10.143 -13.187 1.00 93.50 94 PRO A C 1
ATOM 783 O O . PRO A 1 94 ? -0.674 -11.005 -12.315 1.00 93.50 94 PRO A O 1
ATOM 786 N N . ASP A 1 95 ? 0.031 -10.133 -14.272 1.00 92.88 95 ASP A N 1
ATOM 787 C CA . ASP A 1 95 ? 1.031 -11.161 -14.593 1.00 92.88 95 ASP A CA 1
ATOM 788 C C . ASP A 1 95 ? 2.364 -10.959 -13.850 1.00 92.88 95 ASP A C 1
ATOM 790 O O . ASP A 1 95 ? 3.307 -11.739 -13.998 1.00 92.88 95 ASP A O 1
ATOM 794 N N . SER A 1 96 ? 2.483 -9.893 -13.050 1.00 93.25 96 SER A N 1
ATOM 795 C CA . SER A 1 96 ? 3.677 -9.651 -12.248 1.00 93.25 96 SER A CA 1
ATOM 796 C C . SER A 1 96 ? 3.858 -10.762 -11.209 1.00 93.25 96 SER A C 1
ATOM 798 O O . SER A 1 96 ? 2.894 -11.109 -10.521 1.00 93.25 96 SER A O 1
ATOM 800 N N . PRO A 1 97 ? 5.093 -11.242 -10.958 1.00 94.25 97 PRO A N 1
ATOM 801 C CA . PRO A 1 97 ? 5.346 -12.174 -9.856 1.00 94.25 97 PRO A CA 1
ATOM 802 C C . PRO A 1 97 ? 4.958 -11.588 -8.486 1.00 94.25 97 PRO A C 1
ATOM 804 O O . PRO A 1 97 ? 4.724 -12.332 -7.536 1.00 94.25 97 PRO A O 1
ATOM 807 N N . TYR A 1 98 ? 4.843 -10.259 -8.383 1.00 95.75 98 TYR A N 1
ATOM 808 C CA . TYR A 1 98 ? 4.421 -9.563 -7.170 1.00 95.75 98 TYR A CA 1
ATOM 809 C C . TYR A 1 98 ? 2.897 -9.466 -7.008 1.00 95.75 98 TYR A C 1
ATOM 811 O O . TYR A 1 98 ? 2.441 -9.146 -5.917 1.00 95.75 98 TYR A O 1
ATOM 819 N N . SER A 1 99 ? 2.100 -9.766 -8.041 1.00 93.75 99 SER A N 1
ATOM 820 C CA . SER A 1 99 ? 0.632 -9.633 -8.013 1.00 93.75 99 SER A CA 1
ATOM 821 C C . SER A 1 99 ? -0.009 -10.528 -6.960 1.00 93.75 99 SER A C 1
ATOM 823 O O . SER A 1 99 ? -0.724 -10.068 -6.068 1.00 93.75 99 SER A O 1
ATOM 825 N N . ARG A 1 100 ? 0.355 -11.811 -6.967 1.00 91.50 100 ARG A N 1
ATOM 826 C CA . ARG A 1 100 ? -0.135 -12.762 -5.966 1.00 91.50 100 ARG A CA 1
ATOM 827 C C . ARG A 1 100 ? 0.331 -12.412 -4.552 1.00 91.50 100 ARG A C 1
ATOM 829 O O . ARG A 1 100 ? -0.433 -12.569 -3.605 1.00 91.50 100 ARG A O 1
ATOM 836 N N . LEU A 1 101 ? 1.567 -11.929 -4.407 1.00 95.00 101 LEU A N 1
ATOM 837 C CA . LEU A 1 101 ? 2.087 -11.478 -3.115 1.00 95.00 101 LEU A CA 1
ATOM 838 C C . LEU A 1 101 ? 1.310 -10.259 -2.610 1.00 95.00 101 LEU A C 1
ATOM 840 O O . LEU A 1 101 ? 0.919 -10.234 -1.450 1.00 95.00 101 LEU A O 1
ATOM 844 N N . ALA A 1 102 ? 1.020 -9.290 -3.477 1.00 95.75 102 ALA A N 1
ATOM 845 C CA . ALA A 1 102 ? 0.233 -8.109 -3.143 1.00 95.75 102 ALA A CA 1
ATOM 846 C C . ALA A 1 102 ? -1.184 -8.473 -2.673 1.00 95.75 102 ALA A C 1
ATOM 848 O O . ALA A 1 102 ? -1.641 -7.947 -1.663 1.00 95.75 102 ALA A O 1
ATOM 849 N N . ALA A 1 103 ? -1.847 -9.434 -3.327 1.00 92.38 103 ALA A N 1
ATOM 850 C CA . ALA A 1 103 ? -3.146 -9.942 -2.882 1.00 92.38 103 ALA A CA 1
ATOM 851 C C . ALA A 1 103 ? -3.103 -10.526 -1.456 1.00 92.38 103 ALA A C 1
ATOM 853 O O . ALA A 1 103 ? -3.989 -10.248 -0.649 1.00 92.38 103 ALA A O 1
ATOM 854 N N . ILE A 1 104 ? -2.051 -11.284 -1.123 1.00 93.62 104 ILE A N 1
ATOM 855 C CA . ILE A 1 104 ? -1.837 -11.813 0.236 1.00 93.62 104 ILE A CA 1
ATOM 856 C C . ILE A 1 104 ? -1.567 -10.669 1.223 1.00 93.62 104 ILE A C 1
ATOM 858 O O . ILE A 1 104 ? -2.130 -10.650 2.315 1.00 93.62 104 ILE A O 1
ATOM 862 N N . ARG A 1 105 ? -0.757 -9.674 0.845 1.00 95.75 105 ARG A N 1
ATOM 863 C CA . ARG A 1 105 ? -0.466 -8.524 1.714 1.00 95.75 105 ARG A CA 1
ATOM 864 C C . ARG A 1 105 ? -1.699 -7.664 1.993 1.00 95.75 105 ARG A C 1
ATOM 866 O O . ARG A 1 105 ? -1.860 -7.215 3.122 1.00 95.75 105 ARG A O 1
ATOM 873 N N . ILE A 1 106 ? -2.609 -7.494 1.027 1.00 94.12 106 ILE A N 1
ATOM 874 C CA . ILE A 1 106 ? -3.920 -6.864 1.273 1.00 94.12 106 ILE A CA 1
ATOM 875 C C . ILE A 1 106 ? -4.658 -7.604 2.394 1.00 94.12 106 ILE A C 1
ATOM 877 O O . ILE A 1 106 ? -5.266 -6.964 3.259 1.00 94.12 106 ILE A O 1
ATOM 881 N N . GLU A 1 107 ? -4.571 -8.940 2.406 1.00 92.00 107 GLU A N 1
ATOM 882 C CA . GLU A 1 107 ? -5.199 -9.758 3.437 1.00 92.00 107 GLU A CA 1
ATOM 883 C C . GLU A 1 107 ? -4.589 -9.516 4.827 1.00 92.00 107 GLU A C 1
ATOM 885 O O . GLU A 1 107 ? -5.289 -9.365 5.833 1.00 92.00 107 GLU A O 1
ATOM 890 N N . GLU A 1 108 ? -3.261 -9.445 4.884 1.00 93.19 108 GLU A N 1
ATOM 891 C CA . GLU A 1 108 ? -2.520 -9.154 6.110 1.00 93.19 108 GLU A CA 1
ATOM 892 C C . GLU A 1 108 ? -2.821 -7.755 6.649 1.00 93.19 108 GLU A C 1
ATOM 894 O O . GLU A 1 108 ? -3.105 -7.620 7.838 1.00 93.19 108 GLU A O 1
ATOM 899 N N . CYS A 1 109 ? -2.842 -6.731 5.789 1.00 93.25 109 CYS A N 1
ATOM 900 C CA . CYS A 1 109 ? -3.179 -5.360 6.176 1.00 93.25 109 CYS A CA 1
ATOM 901 C C . CYS A 1 109 ? -4.534 -5.290 6.888 1.00 93.25 109 CYS A C 1
ATOM 903 O O . CYS A 1 109 ? -4.681 -4.600 7.894 1.00 93.25 109 CYS A O 1
ATOM 905 N N . TYR A 1 110 ? -5.528 -6.034 6.400 1.00 89.00 110 TYR A N 1
ATOM 906 C CA . TYR A 1 110 ? -6.839 -6.113 7.039 1.00 89.00 110 TYR A CA 1
ATOM 907 C C . TYR A 1 110 ? -6.797 -6.806 8.408 1.00 89.00 110 TYR A C 1
ATOM 909 O O . TYR A 1 110 ? -7.421 -6.334 9.364 1.00 89.00 110 TYR A O 1
ATOM 917 N N . LYS A 1 111 ? -6.076 -7.931 8.518 1.00 90.00 111 LYS A N 1
ATOM 918 C CA . LYS A 1 111 ? -5.929 -8.653 9.793 1.00 90.00 111 LYS A CA 1
ATOM 919 C C . LYS A 1 111 ? -5.253 -7.772 10.841 1.00 90.00 111 LYS A C 1
ATOM 921 O O . LYS A 1 111 ? -5.739 -7.711 11.970 1.00 90.00 111 LYS A O 1
ATOM 926 N N . SER A 1 112 ? -4.191 -7.066 10.452 1.00 90.94 112 SER A N 1
ATOM 927 C CA . SER A 1 112 ? -3.475 -6.123 11.310 1.00 90.94 112 SER A CA 1
ATOM 928 C C . SER A 1 112 ? -4.371 -4.968 11.747 1.00 90.94 112 SER A C 1
ATOM 930 O O . SER A 1 112 ? -4.477 -4.698 12.939 1.00 90.94 112 SER A O 1
ATOM 932 N N . GLU A 1 113 ? -5.101 -4.346 10.826 1.00 88.31 113 GLU A N 1
ATOM 933 C CA . GLU A 1 113 ? -6.025 -3.265 11.166 1.00 88.31 113 GLU A CA 1
ATOM 934 C C . GLU A 1 113 ? -7.140 -3.717 12.119 1.00 88.31 113 GLU A C 1
ATOM 936 O O . GLU A 1 113 ? -7.338 -3.118 13.171 1.00 88.31 113 GLU A O 1
ATOM 941 N N . THR A 1 114 ? -7.797 -4.841 11.820 1.00 86.19 114 THR A N 1
ATOM 942 C CA . THR A 1 114 ? -8.865 -5.378 12.679 1.00 86.19 114 THR A CA 1
ATOM 943 C C . THR A 1 114 ? -8.340 -5.755 14.069 1.00 86.19 114 THR A C 1
ATOM 945 O O . THR A 1 114 ? -9.098 -5.756 15.039 1.00 86.19 114 THR A O 1
ATOM 948 N N . SER A 1 115 ? -7.059 -6.126 14.184 1.00 86.56 115 SER A N 1
ATOM 949 C CA . SER A 1 115 ? -6.436 -6.397 15.481 1.00 86.56 115 SER A CA 1
ATOM 950 C C . SER A 1 115 ? -6.233 -5.122 16.305 1.00 86.56 115 SER A C 1
ATOM 952 O O . SER A 1 115 ? -6.542 -5.148 17.492 1.00 86.56 115 SER A O 1
ATOM 954 N N . LEU A 1 116 ? -5.845 -4.012 15.665 1.00 82.50 116 LEU A N 1
ATOM 955 C CA . LEU A 1 116 ? -5.711 -2.697 16.304 1.00 82.50 116 LEU A CA 1
ATOM 956 C C . LEU A 1 116 ? -7.074 -2.115 16.696 1.00 82.50 116 LEU A C 1
ATOM 958 O O . LEU A 1 116 ? -7.231 -1.496 17.739 1.00 82.50 116 LEU A O 1
ATOM 962 N N . ASP A 1 117 ? -8.115 -2.339 15.900 1.00 80.62 117 ASP A N 1
ATOM 963 C CA . ASP A 1 117 ? -9.436 -1.811 16.253 1.00 80.62 117 ASP A CA 1
ATOM 964 C C . ASP A 1 117 ? -10.020 -2.499 17.503 1.00 80.62 117 ASP A C 1
ATOM 966 O O . ASP A 1 117 ? -10.776 -1.891 18.263 1.00 80.62 117 ASP A O 1
ATOM 970 N N . LYS A 1 118 ? -9.652 -3.766 17.753 1.00 80.00 118 LYS A N 1
ATOM 971 C CA . LYS A 1 118 ? -10.067 -4.505 18.959 1.00 80.00 118 LYS A CA 1
ATOM 972 C C . LYS A 1 118 ? -9.403 -3.988 20.232 1.00 80.00 118 LYS A C 1
ATOM 974 O O . LYS A 1 118 ? -9.979 -4.164 21.302 1.00 80.00 118 LYS A O 1
ATOM 979 N N . THR A 1 119 ? -8.209 -3.414 20.133 1.00 81.38 119 THR A N 1
ATOM 980 C CA . THR A 1 119 ? -7.485 -2.864 21.285 1.00 81.38 119 THR A CA 1
ATOM 981 C C . THR A 1 119 ? -7.925 -1.436 21.598 1.00 81.38 119 THR A C 1
ATOM 983 O O . THR A 1 119 ? -7.936 -1.047 22.764 1.00 81.38 119 THR A O 1
ATOM 986 N N . LEU A 1 120 ? -8.354 -0.676 20.585 1.00 80.12 120 LEU A N 1
ATOM 987 C CA . LEU A 1 120 ? -8.725 0.734 20.726 1.00 80.12 120 LEU A CA 1
ATOM 988 C C . LEU A 1 120 ? -10.057 0.988 21.446 1.00 80.12 120 LEU A C 1
ATOM 990 O O . LEU A 1 120 ? -10.231 2.062 22.016 1.00 80.12 120 LEU A O 1
ATOM 994 N N . LEU A 1 121 ? -11.011 0.056 21.427 1.00 74.12 121 LEU A N 1
ATOM 995 C CA . LEU A 1 121 ? -12.323 0.266 22.050 1.00 74.12 121 LEU A CA 1
ATOM 996 C C . LEU A 1 121 ? -12.693 -0.877 22.995 1.00 74.12 121 LEU A C 1
ATOM 998 O O . LEU A 1 121 ? -12.732 -2.035 22.568 1.00 74.12 121 LEU A O 1
ATOM 1002 N N . PRO A 1 122 ? -13.076 -0.569 24.251 1.00 77.44 122 PRO A N 1
ATOM 1003 C CA . PRO A 1 122 ? -13.754 -1.533 25.101 1.00 77.44 122 PRO A CA 1
ATOM 1004 C C . PRO A 1 122 ? -14.965 -2.108 24.365 1.00 77.44 122 PRO A C 1
ATOM 1006 O O . PRO A 1 122 ? -15.748 -1.378 23.752 1.00 77.44 122 PRO A O 1
ATOM 1009 N N . THR A 1 123 ? -15.143 -3.425 24.438 1.00 73.81 123 THR A N 1
ATOM 1010 C CA . THR A 1 123 ? -16.157 -4.161 23.663 1.00 73.81 123 THR A CA 1
ATOM 1011 C C . THR A 1 123 ? -17.582 -3.642 23.900 1.00 73.81 123 THR A C 1
ATOM 1013 O O . THR A 1 123 ? -18.436 -3.758 23.026 1.00 73.81 123 THR A O 1
ATOM 1016 N N . SER A 1 124 ? -17.831 -3.017 25.055 1.00 67.88 124 SER A N 1
ATOM 1017 C CA . SER A 1 124 ? -19.098 -2.371 25.412 1.00 67.88 124 SER A CA 1
ATOM 1018 C C . SER A 1 124 ? -19.431 -1.136 24.563 1.00 67.88 124 SER A C 1
ATOM 1020 O O . SER A 1 124 ? -20.606 -0.897 24.296 1.00 67.88 124 SER A O 1
ATOM 1022 N N . TYR A 1 125 ? -18.429 -0.381 24.101 1.00 73.12 125 TYR A N 1
ATOM 1023 C CA . TYR A 1 125 ? -18.611 0.832 23.289 1.00 73.12 125 TYR A CA 1
ATOM 1024 C C . TYR A 1 125 ? -18.640 0.561 21.784 1.00 73.12 125 TYR A C 1
ATOM 1026 O O . TYR A 1 125 ? -19.124 1.389 21.016 1.00 73.12 125 TYR A O 1
ATOM 1034 N N . ALA A 1 126 ? -18.182 -0.618 21.361 1.00 69.94 126 ALA A N 1
ATOM 1035 C CA . ALA A 1 126 ? -18.303 -1.068 19.978 1.00 69.94 126 ALA A CA 1
ATOM 1036 C C . ALA A 1 126 ? -19.737 -1.504 19.603 1.00 69.94 126 ALA A C 1
ATOM 1038 O O . ALA A 1 126 ? -20.002 -1.806 18.439 1.00 69.94 126 ALA A O 1
ATOM 1039 N N . ALA A 1 127 ? -20.675 -1.547 20.556 1.00 74.44 127 ALA A N 1
ATOM 1040 C CA . ALA A 1 127 ? -22.050 -1.960 20.301 1.00 74.44 127 ALA A CA 1
ATOM 1041 C C . ALA A 1 127 ? -22.809 -0.968 19.390 1.00 74.44 127 ALA A C 1
ATOM 1043 O O . ALA A 1 127 ? -22.595 0.242 19.420 1.00 74.44 127 ALA A O 1
ATOM 1044 N N . GLY A 1 128 ? -23.747 -1.480 18.587 1.00 86.00 128 GLY A N 1
ATOM 1045 C CA . GLY A 1 128 ? -24.627 -0.654 17.754 1.00 86.00 128 GLY A CA 1
ATOM 1046 C C . GLY A 1 128 ? -24.052 -0.324 16.373 1.00 86.00 128 GLY A C 1
ATOM 1047 O O . GLY A 1 128 ? -23.740 -1.230 15.599 1.00 86.00 128 GLY A O 1
ATOM 1048 N N . SER A 1 129 ? -23.977 0.967 16.022 1.00 85.50 129 SER A N 1
ATOM 1049 C CA . SER A 1 129 ? -23.646 1.416 14.657 1.00 85.50 129 SER A CA 1
ATOM 1050 C C . SER A 1 129 ? -22.229 1.038 14.216 1.00 85.50 129 SER A C 1
ATOM 1052 O O . SER A 1 129 ? -22.036 0.706 13.045 1.00 85.50 129 SER A O 1
ATOM 1054 N N . VAL A 1 130 ? -21.265 1.021 15.144 1.00 88.06 130 VAL A N 1
ATOM 1055 C CA . VAL A 1 130 ? -19.876 0.614 14.875 1.00 88.06 130 VAL A CA 1
ATOM 1056 C C . VAL A 1 130 ? -19.813 -0.852 14.465 1.00 88.06 130 VAL A C 1
ATOM 1058 O O . VAL A 1 130 ? -19.231 -1.164 13.431 1.00 88.06 130 VAL A O 1
ATOM 1061 N N . GLU A 1 131 ? -20.456 -1.748 15.217 1.00 88.38 131 GLU A N 1
ATOM 1062 C CA . GLU A 1 131 ? -20.480 -3.177 14.890 1.00 88.38 131 GLU A CA 1
ATOM 1063 C C . GLU A 1 131 ? -21.201 -3.447 13.560 1.00 88.38 131 GLU A C 1
ATOM 1065 O O . GLU A 1 131 ? -20.725 -4.238 12.747 1.00 88.38 131 GLU A O 1
ATOM 1070 N N . VAL A 1 132 ? -22.299 -2.741 13.267 1.00 90.12 132 VAL A N 1
ATOM 1071 C CA . VAL A 1 132 ? -22.984 -2.859 11.965 1.00 90.12 132 VAL A CA 1
ATOM 1072 C C . VAL A 1 132 ? -22.079 -2.403 10.816 1.00 90.12 132 VAL A C 1
ATOM 1074 O O . VAL A 1 132 ? -22.003 -3.081 9.786 1.00 90.12 132 VAL A O 1
ATOM 1077 N N . ALA A 1 133 ? -21.384 -1.272 10.968 1.00 89.38 133 ALA A N 1
ATOM 1078 C CA . ALA A 1 133 ? -20.446 -0.780 9.962 1.00 89.38 133 ALA A CA 1
ATOM 1079 C C . ALA A 1 133 ? -19.263 -1.742 9.785 1.00 89.38 133 ALA A C 1
ATOM 1081 O O . ALA A 1 133 ? -18.922 -2.098 8.655 1.00 89.38 133 ALA A O 1
ATOM 1082 N N . ARG A 1 134 ? -18.724 -2.261 10.893 1.00 89.75 134 ARG A N 1
ATOM 1083 C CA . ARG A 1 134 ? -17.674 -3.280 10.902 1.00 89.75 134 ARG A CA 1
ATOM 1084 C C . ARG A 1 134 ? -18.111 -4.549 10.175 1.00 89.75 134 ARG A C 1
ATOM 1086 O O . ARG A 1 134 ? -17.357 -5.065 9.363 1.00 89.75 134 ARG A O 1
ATOM 1093 N N . GLN A 1 135 ? -19.324 -5.051 10.401 1.00 90.44 135 GLN A N 1
ATOM 1094 C CA . GLN A 1 135 ? -19.819 -6.245 9.707 1.00 90.44 135 GLN A CA 1
ATOM 1095 C C . GLN A 1 135 ? -19.948 -6.037 8.195 1.00 90.44 135 GLN A C 1
ATOM 1097 O O . GLN A 1 135 ? -19.600 -6.935 7.424 1.00 90.44 135 GLN A O 1
ATOM 1102 N N . LYS A 1 136 ? -20.421 -4.863 7.754 1.00 92.12 136 LYS A N 1
ATOM 1103 C CA . LYS A 1 136 ? -20.464 -4.514 6.323 1.00 92.12 136 LYS A CA 1
ATOM 1104 C C . LYS A 1 136 ? -19.058 -4.472 5.728 1.00 92.12 136 LYS A C 1
ATOM 1106 O O . LYS A 1 136 ? -18.831 -5.074 4.679 1.00 92.12 136 LYS A O 1
ATOM 1111 N N . TYR A 1 137 ? -18.126 -3.839 6.437 1.00 90.38 137 TYR A N 1
ATOM 1112 C CA . TYR A 1 137 ? -16.713 -3.788 6.077 1.00 90.38 137 TYR A CA 1
ATOM 1113 C C . TYR A 1 137 ? -16.101 -5.192 5.940 1.00 90.38 137 TYR A C 1
ATOM 1115 O O . TYR A 1 137 ? -15.590 -5.535 4.875 1.00 90.38 137 TYR A O 1
ATOM 1123 N N . VAL A 1 138 ? -16.257 -6.046 6.960 1.00 89.81 138 VAL A N 1
ATOM 1124 C CA . VAL A 1 138 ? -15.756 -7.433 6.976 1.00 89.81 138 VAL A CA 1
ATOM 1125 C C . VAL A 1 138 ? -16.285 -8.227 5.781 1.00 89.81 138 VAL A C 1
ATOM 1127 O O . VAL A 1 138 ? -15.516 -8.908 5.104 1.00 89.81 138 VAL A O 1
ATOM 1130 N N . ARG A 1 139 ? -17.590 -8.141 5.494 1.00 92.25 139 ARG A N 1
ATOM 1131 C CA . ARG A 1 139 ? -18.209 -8.873 4.376 1.00 92.25 139 ARG A CA 1
ATOM 1132 C C . ARG A 1 139 ? -17.693 -8.398 3.020 1.00 92.25 139 ARG A C 1
ATOM 1134 O O . ARG A 1 139 ? -17.391 -9.227 2.163 1.00 92.25 139 ARG A O 1
ATOM 1141 N N . ALA A 1 140 ? -17.589 -7.084 2.823 1.00 91.19 140 ALA A N 1
ATOM 1142 C CA . ALA A 1 140 ? -17.069 -6.519 1.581 1.00 91.19 140 ALA A CA 1
ATOM 1143 C C . ALA A 1 140 ? -15.618 -6.949 1.342 1.00 91.19 140 ALA A C 1
ATOM 1145 O O . ALA A 1 140 ? -15.266 -7.389 0.248 1.00 91.19 140 ALA A O 1
ATOM 1146 N N . TYR A 1 141 ? -14.810 -6.921 2.399 1.00 89.88 141 TYR A N 1
ATOM 1147 C CA . TYR A 1 141 ? -13.439 -7.397 2.368 1.00 89.88 141 TYR A CA 1
ATOM 1148 C C . TYR A 1 141 ? -13.330 -8.905 2.072 1.00 89.88 141 TYR A C 1
ATOM 1150 O O . TYR A 1 141 ? -12.534 -9.304 1.227 1.00 89.88 141 TYR A O 1
ATOM 1158 N N . GLN A 1 142 ? -14.135 -9.758 2.714 1.00 89.62 142 GLN A N 1
ATOM 1159 C CA . GLN A 1 142 ? -14.128 -11.202 2.443 1.00 89.62 142 GLN A CA 1
ATOM 1160 C C . GLN A 1 142 ? -14.455 -11.502 0.977 1.00 89.62 142 GLN A C 1
ATOM 1162 O O . GLN A 1 142 ? -13.829 -12.372 0.368 1.00 89.62 142 GLN A O 1
ATOM 1167 N N . ASN A 1 143 ? -15.401 -10.759 0.394 1.00 92.75 143 ASN A N 1
ATOM 1168 C CA . ASN A 1 143 ? -15.700 -10.879 -1.027 1.00 92.75 143 ASN A CA 1
ATOM 1169 C C . ASN A 1 143 ? -14.506 -10.447 -1.896 1.00 92.75 143 ASN A C 1
ATOM 1171 O O . ASN A 1 143 ? -14.131 -11.178 -2.810 1.00 92.75 143 ASN A O 1
ATOM 1175 N N . LEU A 1 144 ? -13.872 -9.313 -1.578 1.00 91.56 144 LEU A N 1
ATOM 1176 C CA . LEU A 1 144 ? -12.671 -8.832 -2.266 1.00 91.56 144 LEU A CA 1
ATOM 1177 C C . LEU A 1 144 ? -11.524 -9.854 -2.203 1.00 91.56 144 LEU A C 1
ATOM 1179 O O . LEU A 1 144 ? -10.970 -10.208 -3.237 1.00 91.56 144 LEU A O 1
ATOM 1183 N N . SER A 1 145 ? -11.196 -10.363 -1.014 1.00 88.56 145 SER A N 1
ATOM 1184 C CA . SER A 1 145 ? -10.131 -11.354 -0.806 1.00 88.56 145 SER A CA 1
ATOM 1185 C C . SER A 1 145 ? -10.390 -12.635 -1.604 1.00 88.56 145 SER A C 1
ATOM 1187 O O . SER A 1 145 ? -9.511 -13.106 -2.328 1.00 88.56 145 SER A O 1
ATOM 1189 N N . ARG A 1 146 ? -11.627 -13.150 -1.567 1.00 93.00 146 ARG A N 1
ATOM 1190 C CA . ARG A 1 146 ? -12.035 -14.306 -2.377 1.00 93.00 146 ARG A CA 1
ATOM 1191 C C . ARG A 1 146 ? -11.796 -14.059 -3.868 1.00 93.00 146 ARG A C 1
ATOM 1193 O O . ARG A 1 146 ? -11.260 -14.933 -4.545 1.00 93.00 146 ARG A O 1
ATOM 1200 N N . LEU A 1 147 ? -12.183 -12.887 -4.374 1.00 92.50 147 LEU A N 1
ATOM 1201 C CA . LEU A 1 147 ? -12.009 -12.532 -5.783 1.00 92.50 147 LEU A CA 1
ATOM 1202 C C . LEU A 1 147 ? -10.533 -12.355 -6.150 1.00 92.50 147 LEU A C 1
ATOM 1204 O O . LEU A 1 147 ? -10.115 -12.878 -7.176 1.00 92.50 147 LEU A O 1
ATOM 1208 N N . LEU A 1 148 ? -9.731 -11.700 -5.307 1.00 89.56 148 LEU A N 1
ATOM 1209 C CA . LEU A 1 148 ? -8.286 -11.547 -5.514 1.00 89.56 148 LEU A CA 1
ATOM 1210 C C . LEU A 1 148 ? -7.573 -12.902 -5.616 1.00 89.56 148 LEU A C 1
ATOM 1212 O O . LEU A 1 148 ? -6.731 -13.085 -6.488 1.00 89.56 148 LEU A O 1
ATOM 1216 N N . LEU A 1 149 ? -7.928 -13.861 -4.756 1.00 86.25 149 LEU A N 1
ATOM 1217 C CA . LEU A 1 149 ? -7.319 -15.195 -4.750 1.00 86.25 149 LEU A CA 1
ATOM 1218 C C . LEU A 1 149 ? -7.799 -16.084 -5.906 1.00 86.25 149 LEU A C 1
ATOM 1220 O O . LEU A 1 149 ? -7.040 -16.922 -6.395 1.00 86.25 149 LEU A O 1
ATOM 1224 N N . ALA A 1 150 ? -9.053 -15.925 -6.331 1.00 88.38 150 ALA A N 1
ATOM 1225 C CA . ALA A 1 150 ? -9.613 -16.672 -7.455 1.00 88.38 150 ALA A CA 1
ATOM 1226 C C . ALA A 1 150 ? -9.104 -16.162 -8.812 1.00 88.38 150 ALA A C 1
ATOM 1228 O O . ALA A 1 150 ? -9.073 -16.912 -9.790 1.00 88.38 150 ALA A O 1
ATOM 1229 N N . ASN A 1 151 ? -8.721 -14.890 -8.883 1.00 82.00 151 ASN A N 1
ATOM 1230 C CA . ASN A 1 151 ? -8.412 -14.232 -10.135 1.00 82.00 151 ASN A CA 1
ATOM 1231 C C . ASN A 1 151 ? -6.981 -14.523 -10.607 1.00 82.00 151 ASN A C 1
ATOM 1233 O O . ASN A 1 151 ? -6.005 -14.094 -9.996 1.00 82.00 151 ASN A O 1
ATOM 1237 N N . ARG A 1 152 ? -6.862 -15.243 -11.728 1.00 77.06 152 ARG A N 1
ATOM 1238 C CA . ARG A 1 152 ? -5.576 -15.557 -12.374 1.00 77.06 152 ARG A CA 1
ATOM 1239 C C . ARG A 1 152 ? -5.246 -14.662 -13.567 1.00 77.06 152 ARG A C 1
ATOM 1241 O O . ARG A 1 152 ? -4.115 -14.699 -14.026 1.00 77.06 152 ARG A O 1
ATOM 1248 N N . SER A 1 153 ? -6.217 -13.912 -14.086 1.00 78.31 153 SER A N 1
ATOM 1249 C CA . SER A 1 153 ? -6.140 -13.245 -15.397 1.00 78.31 153 SER A CA 1
ATOM 1250 C C . SER A 1 153 ? -6.282 -11.720 -15.321 1.00 78.31 153 SER A C 1
ATOM 1252 O O . SER A 1 153 ? -6.576 -11.076 -16.322 1.00 78.31 153 SER A O 1
ATOM 1254 N N . GLY A 1 154 ? -6.092 -11.139 -14.135 1.00 77.88 154 GLY A N 1
ATOM 1255 C CA . GLY A 1 154 ? -6.151 -9.694 -13.910 1.00 77.88 154 GLY A CA 1
ATOM 1256 C C . GLY A 1 154 ? -7.544 -9.115 -13.706 1.00 77.88 154 GLY A C 1
ATOM 1257 O O . GLY A 1 154 ? -8.536 -9.835 -13.699 1.00 77.88 154 GLY A O 1
ATOM 1258 N N . VAL A 1 155 ? -7.623 -7.813 -13.415 1.00 84.38 155 VAL A N 1
ATOM 1259 C CA . VAL A 1 155 ? -8.820 -7.212 -12.802 1.00 84.38 155 VAL A CA 1
ATOM 1260 C C . VAL A 1 155 ? -10.069 -7.339 -13.668 1.00 84.38 155 VAL A C 1
ATOM 1262 O O . VAL A 1 155 ? -10.147 -6.829 -14.782 1.00 84.38 155 VAL A O 1
ATOM 1265 N N . THR A 1 156 ? -11.074 -8.010 -13.105 1.00 92.12 156 THR A N 1
ATOM 1266 C CA . THR A 1 156 ? -12.418 -8.103 -13.669 1.00 92.12 156 THR A CA 1
ATOM 1267 C C . THR A 1 156 ? -13.275 -6.932 -13.173 1.00 92.12 156 THR A C 1
ATOM 1269 O O . THR A 1 156 ? -13.013 -6.398 -12.091 1.00 92.12 156 THR A O 1
ATOM 1272 N N . PRO A 1 157 ? -14.345 -6.548 -13.894 1.00 93.56 157 PRO A N 1
ATOM 1273 C CA . PRO A 1 157 ? -15.299 -5.553 -13.398 1.00 93.56 157 PRO A CA 1
ATOM 1274 C C . PRO A 1 157 ? -15.893 -5.916 -12.029 1.00 93.56 157 PRO A C 1
ATOM 1276 O O . PRO A 1 157 ? -16.161 -5.035 -11.218 1.00 93.56 157 PRO A O 1
ATOM 1279 N N . GLU A 1 158 ? -16.060 -7.213 -11.749 1.00 92.94 158 GLU A N 1
ATOM 1280 C CA . GLU A 1 158 ? -16.512 -7.713 -10.446 1.00 92.94 158 GLU A CA 1
ATOM 1281 C C . GLU A 1 158 ? -15.487 -7.427 -9.339 1.00 92.94 158 GLU A C 1
ATOM 1283 O O . GLU A 1 158 ? -15.863 -6.970 -8.261 1.00 92.94 158 GLU A O 1
ATOM 1288 N N . LEU A 1 159 ? -14.195 -7.649 -9.609 1.00 92.50 159 LEU A N 1
ATOM 1289 C CA . LEU A 1 159 ? -13.122 -7.355 -8.660 1.00 92.50 159 LEU A CA 1
ATOM 1290 C C . LEU A 1 159 ? -13.010 -5.849 -8.385 1.00 92.50 159 LEU A C 1
ATOM 1292 O O . LEU A 1 159 ? -12.894 -5.449 -7.229 1.00 92.50 159 LEU A O 1
ATOM 1296 N N . GLU A 1 160 ? -13.110 -5.014 -9.420 1.00 92.50 160 GLU A N 1
ATOM 1297 C CA . GLU A 1 160 ? -13.120 -3.555 -9.257 1.00 92.50 160 GLU A CA 1
ATOM 1298 C C . GLU A 1 160 ? -14.334 -3.097 -8.433 1.00 92.50 160 GLU A C 1
ATOM 1300 O O . GLU A 1 160 ? -14.185 -2.359 -7.462 1.00 92.50 160 GLU A O 1
ATOM 1305 N N . ALA A 1 161 ? -15.536 -3.593 -8.743 1.00 94.44 161 ALA A N 1
ATOM 1306 C CA . ALA A 1 161 ? -16.741 -3.271 -7.979 1.00 94.44 161 ALA A CA 1
ATOM 1307 C C . ALA A 1 161 ? -16.632 -3.712 -6.508 1.00 94.44 161 ALA A C 1
ATOM 1309 O O . ALA A 1 161 ? -17.033 -2.970 -5.607 1.00 94.44 161 ALA A O 1
ATOM 1310 N N . ALA A 1 162 ? -16.057 -4.891 -6.251 1.00 93.62 162 ALA A N 1
ATOM 1311 C CA . ALA A 1 162 ? -15.796 -5.366 -4.898 1.00 93.62 162 ALA A CA 1
ATOM 1312 C C . ALA A 1 162 ? -14.800 -4.464 -4.155 1.00 93.62 162 ALA A C 1
ATOM 1314 O O . ALA A 1 162 ? -15.011 -4.173 -2.977 1.00 93.62 162 ALA A O 1
ATOM 1315 N N . TYR A 1 163 ? -13.762 -3.976 -4.841 1.00 93.00 163 TYR A N 1
ATOM 1316 C CA . TYR A 1 163 ? -12.801 -3.037 -4.269 1.00 93.00 163 TYR A CA 1
ATOM 1317 C C . TYR A 1 163 ? -13.435 -1.684 -3.925 1.00 93.00 163 TYR A C 1
ATOM 1319 O O . TYR A 1 163 ? -13.251 -1.169 -2.822 1.00 93.00 163 TYR A O 1
ATOM 1327 N N . GLN A 1 164 ? -14.257 -1.132 -4.819 1.00 94.44 164 GLN A N 1
ATOM 1328 C CA . GLN A 1 164 ? -14.967 0.122 -4.558 1.00 94.44 164 GLN A CA 1
ATOM 1329 C C . GLN A 1 164 ? -15.960 -0.014 -3.396 1.00 94.44 164 GLN A C 1
ATOM 1331 O O . GLN A 1 164 ? -16.002 0.841 -2.509 1.00 94.44 164 GLN A O 1
ATOM 1336 N N . ALA A 1 165 ? -16.718 -1.115 -3.349 1.00 93.44 165 ALA A N 1
ATOM 1337 C CA . ALA A 1 165 ? -17.605 -1.409 -2.226 1.00 93.44 165 ALA A CA 1
ATOM 1338 C C . ALA A 1 165 ? -16.825 -1.495 -0.906 1.00 93.44 165 ALA A C 1
ATOM 1340 O O . ALA A 1 165 ? -17.234 -0.904 0.095 1.00 93.44 165 ALA A O 1
ATOM 1341 N N . TYR A 1 166 ? -15.675 -2.176 -0.920 1.00 93.88 166 TYR A N 1
ATOM 1342 C CA . TYR A 1 166 ? -14.752 -2.227 0.209 1.00 93.88 166 TYR A CA 1
ATOM 1343 C C . TYR A 1 166 ? -14.347 -0.818 0.681 1.00 93.88 166 TYR A C 1
ATOM 1345 O O . TYR A 1 166 ? -14.533 -0.519 1.862 1.00 93.88 166 TYR A O 1
ATOM 1353 N N . LYS A 1 167 ? -13.896 0.074 -0.216 1.00 93.44 167 LYS A N 1
ATOM 1354 C CA . LYS A 1 167 ? -13.494 1.448 0.151 1.00 93.44 167 LYS A CA 1
ATOM 1355 C C . LYS A 1 167 ? -14.632 2.239 0.795 1.00 93.44 167 LYS A C 1
ATOM 1357 O O . LYS A 1 167 ? -14.416 2.911 1.800 1.00 93.44 167 LYS A O 1
ATOM 1362 N N . ILE A 1 168 ? -15.847 2.135 0.254 1.00 95.06 168 ILE A N 1
ATOM 1363 C CA . ILE A 1 168 ? -17.026 2.827 0.797 1.00 95.06 168 ILE A CA 1
ATOM 1364 C C . ILE A 1 168 ? -17.316 2.360 2.227 1.00 95.06 168 ILE A C 1
ATOM 1366 O O . ILE A 1 168 ? -17.470 3.182 3.133 1.00 95.06 168 ILE A O 1
ATOM 1370 N N . PHE A 1 169 ? -17.379 1.044 2.449 1.00 93.31 169 PHE A N 1
ATOM 1371 C CA . PHE A 1 169 ? -17.670 0.510 3.780 1.00 93.31 169 PHE A CA 1
ATOM 1372 C C . PHE A 1 169 ? -16.536 0.746 4.772 1.00 93.31 169 PHE A C 1
ATOM 1374 O O . PHE A 1 169 ? -16.808 0.911 5.959 1.00 93.31 169 PHE A O 1
ATOM 1381 N N . HIS A 1 170 ? -15.293 0.805 4.297 1.00 91.62 170 HIS A N 1
ATOM 1382 C CA . HIS A 1 170 ? -14.141 1.138 5.122 1.00 91.62 170 HIS A CA 1
ATOM 1383 C C . HIS A 1 17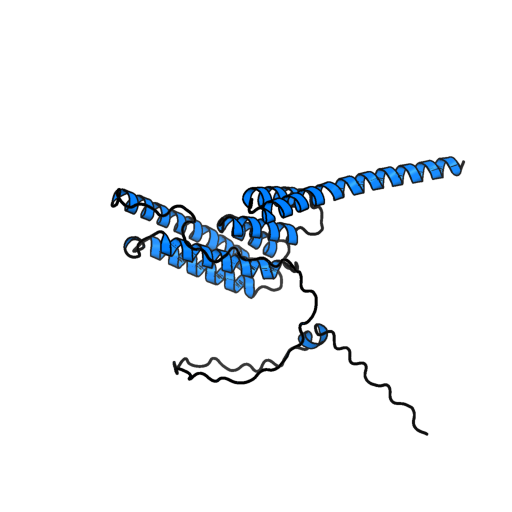0 ? -14.208 2.562 5.676 1.00 91.62 170 HIS A C 1
ATOM 1385 O O . HIS A 1 170 ? -14.083 2.773 6.882 1.00 91.62 170 HIS A O 1
ATOM 1391 N N . VAL A 1 171 ? -14.486 3.541 4.809 1.00 93.25 171 VAL A N 1
ATOM 1392 C CA . VAL A 1 171 ? -14.643 4.947 5.215 1.00 93.25 171 VAL A CA 1
ATOM 1393 C C . VAL A 1 171 ? -15.783 5.098 6.220 1.00 93.25 171 VAL A C 1
ATOM 1395 O O . VAL A 1 171 ? -15.620 5.758 7.247 1.00 93.25 171 VAL A O 1
ATOM 1398 N N . GLU A 1 172 ? -16.925 4.457 5.962 1.00 92.69 172 GLU A N 1
ATOM 1399 C CA . GLU A 1 172 ? -18.054 4.489 6.894 1.00 92.69 172 GLU A CA 1
ATOM 1400 C C . GLU A 1 172 ? -17.696 3.835 8.235 1.00 92.69 172 GLU A C 1
ATOM 1402 O O . GLU A 1 172 ? -18.023 4.375 9.291 1.00 92.69 172 GLU A O 1
ATOM 1407 N N . TYR A 1 173 ? -16.971 2.715 8.219 1.00 92.00 173 TYR A N 1
ATOM 1408 C CA . TYR A 1 173 ? -16.493 2.072 9.437 1.00 92.00 173 TYR A CA 1
ATOM 1409 C C . TYR A 1 173 ? -15.573 2.989 10.254 1.00 92.00 173 TYR A C 1
ATOM 1411 O O . TYR A 1 173 ? -15.853 3.219 11.432 1.00 92.00 173 TYR A O 1
ATOM 1419 N N . LYS A 1 174 ? -14.542 3.585 9.638 1.00 90.81 174 LYS A N 1
ATOM 1420 C CA . LYS A 1 174 ? -13.637 4.533 10.313 1.00 90.81 174 LYS A CA 1
ATOM 1421 C C . LYS A 1 174 ? -14.376 5.744 10.870 1.00 90.81 174 LYS A C 1
ATOM 1423 O O . LYS A 1 174 ? -14.073 6.190 11.975 1.00 90.81 174 LYS A O 1
ATOM 1428 N N . ARG A 1 175 ? -15.378 6.248 10.148 1.00 93.75 175 ARG A N 1
ATOM 1429 C CA . ARG A 1 175 ? -16.231 7.342 10.622 1.00 93.75 175 ARG A CA 1
ATOM 1430 C C . ARG A 1 175 ? -17.003 6.951 11.881 1.00 93.75 175 ARG A C 1
ATOM 1432 O O . ARG A 1 175 ? -16.980 7.694 12.858 1.00 93.75 175 ARG A O 1
ATOM 1439 N N . GLN A 1 176 ? -17.681 5.803 11.871 1.00 92.00 176 GLN A N 1
ATOM 1440 C CA . GLN A 1 176 ? -18.427 5.324 13.040 1.00 92.00 176 GLN A CA 1
ATOM 1441 C C . GLN A 1 176 ? -17.491 5.062 14.227 1.00 92.00 176 GLN A C 1
ATOM 1443 O O . GLN A 1 176 ? -17.818 5.418 15.357 1.00 92.00 176 GLN A O 1
ATOM 1448 N N . LEU A 1 177 ? -16.309 4.502 13.961 1.00 89.19 177 LEU A N 1
ATOM 1449 C CA . LEU A 1 177 ? -15.268 4.275 14.959 1.00 89.19 177 LEU A CA 1
ATOM 1450 C C . LEU A 1 177 ? -14.813 5.587 15.611 1.00 89.19 177 LEU A C 1
ATOM 1452 O O . LEU A 1 177 ? -14.769 5.675 16.834 1.00 89.19 177 LEU A O 1
ATOM 1456 N N . ALA A 1 178 ? -14.535 6.617 14.808 1.00 91.25 178 ALA A N 1
ATOM 1457 C CA . ALA A 1 178 ? -14.133 7.933 15.296 1.00 91.25 178 ALA A CA 1
ATOM 1458 C C . ALA A 1 178 ? -15.214 8.569 16.184 1.00 91.25 178 ALA A C 1
ATOM 1460 O O . ALA A 1 178 ? -14.911 9.032 17.280 1.00 91.25 178 ALA A O 1
ATOM 1461 N N . LEU A 1 179 ? -16.484 8.511 15.767 1.00 91.56 179 LEU A N 1
ATOM 1462 C CA . LEU A 1 179 ? -17.605 9.012 16.572 1.00 91.56 179 LEU A CA 1
ATOM 1463 C C . LEU A 1 179 ? -17.729 8.281 17.916 1.00 91.56 179 LEU A C 1
ATOM 1465 O O . LEU A 1 179 ? -17.995 8.907 18.943 1.00 91.56 179 LEU A O 1
ATOM 1469 N N . ALA A 1 180 ? -17.529 6.961 17.925 1.00 90.06 180 ALA A N 1
ATOM 1470 C CA . ALA A 1 180 ? -17.555 6.175 19.154 1.00 90.06 180 ALA A CA 1
ATOM 1471 C C . ALA A 1 180 ? -16.371 6.497 20.077 1.00 90.06 180 ALA A C 1
ATOM 1473 O O . ALA A 1 180 ? -16.562 6.601 21.288 1.00 90.06 180 ALA A O 1
ATOM 1474 N N . LEU A 1 181 ? -15.176 6.705 19.516 1.00 89.06 181 LEU A N 1
ATOM 1475 C CA . LEU A 1 181 ? -13.989 7.124 20.263 1.00 89.06 181 LEU A CA 1
ATOM 1476 C C . LEU A 1 181 ? -14.165 8.511 20.887 1.00 89.06 181 LEU A C 1
ATOM 1478 O O . LEU A 1 181 ? -13.834 8.696 22.056 1.00 89.06 181 LEU A O 1
ATOM 1482 N N . ASP A 1 182 ? -14.714 9.470 20.144 1.00 91.44 182 ASP A N 1
ATOM 1483 C CA . ASP A 1 182 ? -14.970 10.818 20.657 1.00 91.44 182 ASP A CA 1
ATOM 1484 C C . ASP A 1 182 ? -16.002 10.797 21.785 1.00 91.44 182 ASP A C 1
ATOM 1486 O O . ASP A 1 182 ? -15.787 11.400 22.840 1.00 91.44 182 ASP A O 1
ATOM 1490 N N . LYS A 1 183 ? -17.082 10.025 21.614 1.00 91.12 183 LYS A N 1
ATOM 1491 C CA . LYS A 1 183 ? -18.062 9.803 22.680 1.00 91.12 183 LYS A CA 1
ATOM 1492 C C . LYS A 1 183 ? -17.403 9.184 23.915 1.00 91.12 183 LYS A C 1
ATOM 1494 O O . LYS A 1 183 ? -17.583 9.697 25.016 1.00 91.12 183 LYS A O 1
ATOM 1499 N N . PHE A 1 184 ? -16.602 8.134 23.740 1.00 90.44 184 PHE A N 1
ATOM 1500 C CA . PHE A 1 184 ? -15.892 7.485 24.842 1.00 90.44 184 PHE A CA 1
ATOM 1501 C C . PHE A 1 184 ? -14.970 8.461 25.585 1.00 90.44 184 PHE A C 1
ATOM 1503 O O . PHE A 1 184 ? -15.017 8.529 26.809 1.00 90.44 184 PHE A O 1
ATOM 1510 N N . ARG A 1 185 ? -14.186 9.272 24.865 1.00 91.25 185 ARG A N 1
ATOM 1511 C CA . ARG A 1 185 ? -13.317 10.299 25.469 1.00 91.25 185 ARG A CA 1
ATOM 1512 C C . ARG A 1 185 ? -14.104 11.331 26.270 1.00 91.25 185 ARG A C 1
ATOM 1514 O O . ARG A 1 185 ? -13.632 11.764 27.314 1.00 91.25 185 ARG A O 1
ATOM 1521 N N . SER A 1 186 ? -15.286 11.719 25.789 1.00 93.19 186 SER A N 1
ATOM 1522 C CA . SER A 1 186 ? -16.143 12.669 26.505 1.00 93.19 186 SER A CA 1
ATOM 1523 C C . SER A 1 186 ? -16.723 12.092 27.800 1.00 93.19 186 SER A C 1
ATOM 1525 O O . SER A 1 186 ? -16.905 12.826 28.767 1.00 93.19 186 SER A O 1
ATOM 1527 N N . GLU A 1 187 ? -16.983 10.783 27.832 1.00 93.38 187 GLU A N 1
ATOM 1528 C CA . GLU A 1 187 ? -17.549 10.086 28.992 1.00 93.38 187 GLU A CA 1
ATOM 1529 C C . GLU A 1 187 ? -16.475 9.631 29.996 1.00 93.38 187 GLU A C 1
ATOM 1531 O O . GLU A 1 187 ? -16.769 9.503 31.182 1.00 93.38 187 GLU A O 1
ATOM 1536 N N . HIS A 1 188 ? -15.232 9.430 29.542 1.00 92.88 188 HIS A N 1
ATOM 1537 C CA . HIS A 1 188 ? -14.104 8.945 30.348 1.00 92.88 188 HIS A CA 1
ATOM 1538 C C . HIS A 1 188 ? -12.871 9.852 30.198 1.00 92.88 188 HIS A C 1
ATOM 1540 O O . HIS A 1 188 ? -11.856 9.420 29.645 1.00 92.88 188 HIS A O 1
ATOM 1546 N N . PRO A 1 189 ? -12.919 11.109 30.679 1.00 95.56 189 PRO A N 1
ATOM 1547 C CA . PRO A 1 189 ? -11.817 12.062 30.511 1.00 95.56 189 PRO A CA 1
ATOM 1548 C C . PRO A 1 189 ? -10.524 11.631 31.221 1.00 95.56 189 PRO A C 1
ATOM 1550 O O . PRO A 1 189 ? -9.436 11.999 30.783 1.00 95.56 189 PRO A O 1
ATOM 1553 N N . ASP A 1 190 ? -10.632 10.818 32.274 1.00 95.31 190 ASP A N 1
ATOM 1554 C CA . ASP A 1 190 ? -9.488 10.322 33.050 1.00 95.31 190 ASP A CA 1
ATOM 1555 C C . ASP A 1 190 ? -8.812 9.091 32.416 1.00 95.31 190 ASP A C 1
ATOM 1557 O O . ASP A 1 190 ? -7.798 8.599 32.917 1.00 95.31 190 ASP A O 1
ATOM 1561 N N . PHE A 1 191 ? -9.362 8.558 31.318 1.00 90.75 191 PHE A N 1
ATOM 1562 C CA . PHE A 1 191 ? -8.797 7.393 30.647 1.00 90.75 191 PHE A CA 1
ATOM 1563 C C . PHE A 1 191 ? -7.487 7.751 29.932 1.00 90.75 191 PHE A C 1
ATOM 1565 O O . PHE A 1 191 ? -7.464 8.492 28.946 1.00 90.75 191 PHE A O 1
ATOM 1572 N N . VAL A 1 192 ? -6.382 7.172 30.404 1.00 89.06 192 VAL A N 1
ATOM 1573 C CA . VAL A 1 192 ? -5.064 7.331 29.785 1.00 89.06 192 VAL A CA 1
ATOM 1574 C C . VAL A 1 192 ? -4.946 6.371 28.608 1.00 89.06 192 VAL A C 1
ATOM 1576 O O . VAL A 1 192 ? -4.839 5.157 28.778 1.00 89.06 192 VAL A O 1
ATOM 1579 N N . TRP A 1 193 ? -4.942 6.927 27.401 1.00 80.81 193 TRP A N 1
ATOM 1580 C CA . TRP A 1 193 ? -4.724 6.150 26.190 1.00 80.81 193 TRP A CA 1
ATOM 1581 C C . TRP A 1 193 ? -3.301 5.587 26.160 1.00 80.81 193 TRP A C 1
ATOM 1583 O O . TRP A 1 193 ? -2.351 6.329 26.438 1.00 80.81 193 TRP A O 1
ATOM 1593 N N . PRO A 1 194 ? -3.118 4.308 25.787 1.00 80.44 194 PRO A N 1
ATOM 1594 C CA . PRO A 1 194 ? -1.786 3.806 25.503 1.00 80.44 194 PRO A CA 1
ATOM 1595 C C . PRO A 1 194 ? -1.167 4.644 24.370 1.00 80.44 194 PRO A C 1
ATOM 1597 O O . PRO A 1 194 ? -1.878 5.025 23.431 1.00 80.44 194 PRO A O 1
ATOM 1600 N N . PRO A 1 195 ? 0.141 4.953 24.435 1.00 76.19 195 PRO A N 1
ATOM 1601 C CA . PRO A 1 195 ? 0.805 5.653 23.350 1.00 76.19 195 PRO A CA 1
ATOM 1602 C C . PRO A 1 195 ? 0.610 4.885 22.034 1.00 76.19 195 PRO A C 1
ATOM 1604 O O . PRO A 1 195 ? 0.661 3.649 22.043 1.00 76.19 195 PRO A O 1
ATOM 1607 N N . PRO A 1 196 ? 0.438 5.575 20.895 1.00 66.75 196 PRO A N 1
ATOM 1608 C CA . PRO A 1 196 ? 0.438 4.924 19.592 1.00 66.75 196 PRO A CA 1
ATOM 1609 C C . PRO A 1 196 ? 1.694 4.055 19.445 1.00 66.75 196 PRO A C 1
ATOM 1611 O O . PRO A 1 196 ? 2.811 4.549 19.570 1.00 66.75 196 PRO A O 1
ATOM 1614 N N . GLY A 1 197 ? 1.516 2.750 19.222 1.00 65.00 197 GLY A N 1
ATOM 1615 C CA . GLY A 1 197 ? 2.632 1.807 19.078 1.00 65.00 197 GLY A CA 1
ATOM 1616 C C . GLY A 1 197 ? 3.161 1.175 20.371 1.00 65.00 197 GLY A C 1
ATOM 1617 O O . GLY A 1 197 ? 4.061 0.349 20.279 1.00 65.00 197 GLY A O 1
ATOM 1618 N N . ALA A 1 198 ? 2.596 1.488 21.544 1.00 66.12 198 ALA A N 1
ATOM 1619 C CA . ALA A 1 198 ? 2.931 0.802 22.801 1.00 66.12 198 ALA A CA 1
ATOM 1620 C C . ALA A 1 198 ? 2.375 -0.630 22.880 1.00 66.12 198 ALA A C 1
ATOM 1622 O O . ALA A 1 198 ? 2.761 -1.407 23.751 1.00 66.12 198 ALA A O 1
ATOM 1623 N N . GLU A 1 199 ? 1.472 -0.991 21.970 1.00 58.19 199 GLU A N 1
ATOM 1624 C CA . GLU A 1 199 ? 1.081 -2.379 21.782 1.00 58.19 199 GLU A CA 1
ATOM 1625 C C . GLU A 1 199 ? 2.307 -3.168 21.334 1.00 58.19 199 GLU A C 1
ATOM 1627 O O . GLU A 1 199 ? 2.936 -2.808 20.334 1.00 58.19 199 GLU A O 1
ATOM 1632 N N . THR A 1 200 ? 2.626 -4.234 22.074 1.00 51.44 200 THR A N 1
ATOM 1633 C CA . THR A 1 200 ? 3.566 -5.296 21.698 1.00 51.44 200 THR A CA 1
ATOM 1634 C C . THR A 1 200 ? 3.063 -5.945 20.410 1.00 51.44 200 THR A C 1
ATOM 1636 O O . THR A 1 200 ? 2.443 -7.009 20.416 1.00 51.44 200 THR A O 1
ATOM 1639 N N . GLY A 1 201 ? 3.205 -5.219 19.307 1.00 49.09 201 GLY A N 1
ATOM 1640 C CA . GLY A 1 201 ? 2.824 -5.669 17.989 1.00 49.09 201 GLY A CA 1
ATOM 1641 C C . GLY A 1 201 ? 3.693 -6.860 17.606 1.00 49.09 201 GLY A C 1
ATOM 1642 O O . GLY A 1 201 ? 4.782 -7.020 18.163 1.00 49.09 201 GLY A O 1
ATOM 1643 N N . PRO A 1 202 ? 3.224 -7.695 16.669 1.00 50.03 202 PRO A N 1
ATOM 1644 C CA . PRO A 1 202 ? 4.078 -8.721 16.091 1.00 50.03 202 PRO A CA 1
ATOM 1645 C C . PRO A 1 202 ? 5.378 -8.061 15.622 1.00 50.03 202 PRO A C 1
ATOM 1647 O O . PRO A 1 202 ? 5.328 -6.953 15.073 1.00 50.03 202 PRO A O 1
ATOM 1650 N N . ASP A 1 203 ? 6.512 -8.717 15.888 1.00 51.97 203 ASP A N 1
ATOM 1651 C CA . ASP A 1 203 ? 7.831 -8.255 15.455 1.00 51.97 203 ASP A CA 1
ATOM 1652 C C . ASP A 1 203 ? 7.747 -7.758 14.005 1.00 51.97 203 ASP A C 1
ATOM 1654 O O . ASP A 1 203 ? 7.021 -8.372 13.206 1.00 51.97 203 ASP A O 1
ATOM 1658 N N . PRO A 1 204 ? 8.416 -6.635 13.663 1.00 54.62 204 PRO A N 1
ATOM 1659 C CA . PRO A 1 204 ? 8.399 -6.104 12.305 1.00 54.62 204 PRO A CA 1
ATOM 1660 C C . PRO A 1 204 ? 8.622 -7.268 11.358 1.00 54.62 204 PRO A C 1
ATOM 1662 O O . PRO A 1 204 ? 9.575 -8.020 11.558 1.00 54.62 204 PRO A O 1
ATOM 1665 N N . VAL A 1 205 ? 7.697 -7.462 10.408 1.00 54.78 205 VAL A N 1
ATOM 1666 C CA . VAL A 1 205 ? 7.715 -8.613 9.502 1.00 54.78 205 VAL A CA 1
ATOM 1667 C C . VAL A 1 205 ? 9.099 -8.631 8.880 1.00 54.78 205 VAL A C 1
ATOM 1669 O O . VAL A 1 205 ? 9.402 -7.790 8.035 1.00 54.78 205 VAL A O 1
ATOM 1672 N N . SER A 1 206 ? 9.964 -9.524 9.360 1.00 45.81 206 SER A N 1
ATOM 1673 C CA . SER A 1 206 ? 11.351 -9.572 8.934 1.00 45.81 206 SER A CA 1
ATOM 1674 C C . SER A 1 206 ? 11.317 -10.075 7.507 1.00 45.81 206 SER A C 1
ATOM 1676 O O . SER A 1 206 ? 11.158 -11.269 7.248 1.00 45.81 206 SER A O 1
ATOM 1678 N N . VAL A 1 207 ? 11.332 -9.142 6.563 1.00 47.78 207 VAL A N 1
ATOM 1679 C CA . VAL A 1 207 ? 11.358 -9.479 5.154 1.00 47.78 207 VAL A CA 1
ATOM 1680 C C . VAL A 1 207 ? 12.778 -9.945 4.875 1.00 47.78 207 VAL A C 1
ATOM 1682 O O . VAL A 1 207 ? 13.653 -9.140 4.560 1.00 47.78 207 VAL A O 1
ATOM 1685 N N . ASP A 1 208 ? 13.007 -11.251 4.995 1.00 40.16 208 ASP A N 1
ATOM 1686 C CA . ASP A 1 208 ? 14.066 -11.905 4.238 1.00 40.16 208 ASP A CA 1
ATOM 1687 C C . ASP A 1 208 ? 13.717 -11.693 2.759 1.00 40.16 208 ASP A C 1
ATOM 1689 O O . ASP A 1 208 ? 12.969 -12.442 2.135 1.00 40.16 208 ASP A O 1
ATOM 1693 N N . ALA A 1 209 ? 14.188 -10.576 2.206 1.00 39.31 209 ALA A N 1
ATOM 1694 C CA . ALA A 1 209 ? 13.976 -10.164 0.823 1.00 39.31 209 ALA A CA 1
ATOM 1695 C C . ALA A 1 209 ? 14.833 -10.987 -0.157 1.00 39.31 209 ALA A C 1
ATOM 1697 O O . ALA A 1 209 ? 15.236 -10.497 -1.214 1.00 39.31 209 ALA A O 1
ATOM 1698 N N . THR A 1 210 ? 15.129 -12.241 0.178 1.00 35.94 210 THR A N 1
ATOM 1699 C CA . THR A 1 210 ? 15.686 -13.203 -0.762 1.00 35.94 210 THR A CA 1
ATOM 1700 C C . THR A 1 210 ? 14.543 -13.713 -1.634 1.00 35.94 210 THR A C 1
ATOM 1702 O O . THR A 1 210 ? 13.691 -14.495 -1.220 1.00 35.94 210 THR A O 1
ATOM 1705 N N . ALA A 1 211 ? 14.522 -13.255 -2.886 1.00 40.12 211 ALA A N 1
ATOM 1706 C CA . ALA A 1 211 ? 13.874 -13.992 -3.965 1.00 40.12 211 ALA A CA 1
ATOM 1707 C C . ALA A 1 211 ? 14.315 -15.476 -3.919 1.00 40.12 211 ALA A C 1
ATOM 1709 O O . ALA A 1 211 ? 15.428 -15.756 -3.468 1.00 40.12 211 ALA A O 1
ATOM 1710 N N . PRO A 1 212 ? 13.484 -16.435 -4.367 1.00 36.50 212 PRO A N 1
ATOM 1711 C CA . PRO A 1 212 ? 13.742 -17.857 -4.169 1.00 36.50 212 PRO A CA 1
ATOM 1712 C C . PRO A 1 212 ? 15.023 -18.298 -4.886 1.00 36.50 212 PRO A C 1
ATOM 1714 O O . PRO A 1 212 ? 15.032 -18.516 -6.095 1.00 36.50 212 PRO A O 1
ATOM 1717 N N . SER A 1 213 ? 16.103 -18.466 -4.129 1.00 35.75 213 SER A N 1
ATOM 1718 C CA . SER A 1 213 ? 17.284 -19.214 -4.543 1.00 35.75 213 SER A CA 1
ATOM 1719 C C . SER A 1 213 ? 17.264 -20.599 -3.893 1.00 35.75 213 SER A C 1
ATOM 1721 O O . SER A 1 213 ? 17.600 -20.744 -2.722 1.00 35.75 213 SER A O 1
ATOM 1723 N N . SER A 1 214 ? 16.928 -21.594 -4.716 1.00 35.41 214 SER A N 1
ATOM 1724 C CA . SER A 1 214 ? 17.304 -23.014 -4.617 1.00 35.41 214 SER A CA 1
ATOM 1725 C C . SER A 1 214 ? 16.584 -23.922 -3.597 1.00 35.4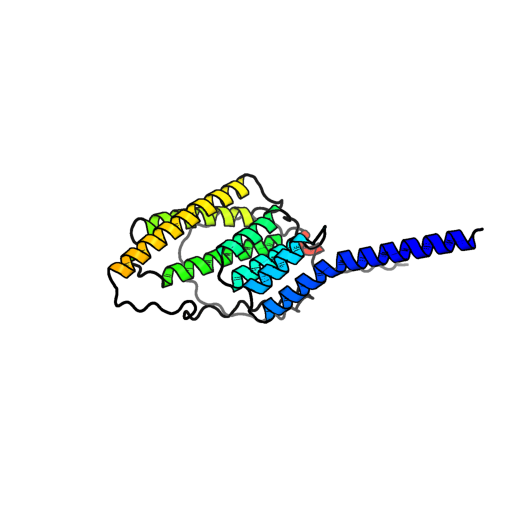1 214 SER A C 1
ATOM 1727 O O . SER A 1 214 ? 16.204 -23.493 -2.510 1.00 35.41 214 SER A O 1
ATOM 1729 N N . PRO A 1 215 ? 16.388 -25.214 -3.950 1.00 42.66 215 PRO A N 1
ATOM 1730 C CA . PRO A 1 215 ? 15.586 -26.157 -3.178 1.00 42.66 215 PRO A CA 1
ATOM 1731 C C . PRO A 1 215 ? 16.352 -26.712 -1.972 1.00 42.66 215 PRO A C 1
ATOM 1733 O O . PRO A 1 215 ? 17.448 -27.259 -2.099 1.00 42.66 215 PRO A O 1
ATOM 1736 N N . VAL A 1 216 ? 15.732 -26.615 -0.796 1.00 37.72 216 VAL A N 1
ATOM 1737 C CA . VAL A 1 216 ? 16.190 -27.268 0.433 1.00 37.72 216 VAL A CA 1
ATOM 1738 C C . VAL A 1 216 ? 15.817 -28.749 0.384 1.00 37.72 216 VAL A C 1
ATOM 1740 O O . VAL A 1 216 ? 14.667 -29.124 0.159 1.00 37.72 216 VAL A O 1
ATOM 1743 N N . SER A 1 217 ? 16.830 -29.586 0.589 1.00 42.88 217 SER A N 1
ATOM 1744 C CA . SER A 1 217 ? 16.742 -31.042 0.635 1.00 42.88 217 SER A CA 1
ATOM 1745 C C . SER A 1 217 ? 15.844 -31.502 1.790 1.00 42.88 217 SER A C 1
ATOM 1747 O O . SER A 1 217 ? 16.056 -31.134 2.946 1.00 42.88 217 SER A O 1
ATOM 1749 N N . ARG A 1 218 ? 14.828 -32.306 1.463 1.00 41.62 218 ARG A N 1
ATOM 1750 C CA . ARG A 1 218 ? 13.839 -32.866 2.392 1.00 41.62 218 ARG A CA 1
ATOM 1751 C C . ARG A 1 218 ? 14.492 -33.996 3.192 1.00 41.62 218 ARG A C 1
ATOM 1753 O O . ARG A 1 218 ? 14.873 -35.011 2.615 1.00 41.62 218 ARG A O 1
ATOM 1760 N N . LYS A 1 219 ? 14.620 -33.819 4.507 1.00 42.03 219 LYS A N 1
ATOM 1761 C CA . LYS A 1 219 ? 14.953 -34.895 5.444 1.00 42.03 219 LYS A CA 1
ATOM 1762 C C . LYS A 1 219 ? 13.660 -35.294 6.152 1.00 42.03 219 LYS A C 1
ATOM 1764 O O . LYS A 1 219 ? 13.041 -34.458 6.805 1.00 42.03 219 LYS A O 1
ATOM 1769 N N . ASP A 1 220 ? 13.234 -36.530 5.919 1.00 50.97 220 ASP A N 1
ATOM 1770 C CA . ASP A 1 220 ? 12.133 -37.174 6.630 1.00 50.97 220 ASP A CA 1
ATOM 1771 C C . ASP A 1 220 ? 12.451 -37.226 8.124 1.00 50.97 220 ASP A C 1
ATOM 1773 O O . ASP A 1 220 ? 13.513 -37.716 8.502 1.00 50.97 220 ASP A O 1
ATOM 1777 N N . ASP A 1 221 ? 11.515 -36.779 8.959 1.00 40.94 221 ASP A N 1
ATOM 1778 C CA . ASP A 1 221 ? 11.437 -37.221 10.346 1.00 40.94 221 ASP A CA 1
ATOM 1779 C C . ASP A 1 221 ? 9.976 -37.429 10.744 1.00 40.94 221 ASP A C 1
ATOM 1781 O O . ASP A 1 221 ? 9.084 -36.617 10.478 1.00 40.94 221 ASP A O 1
ATOM 1785 N N . GLY A 1 222 ? 9.737 -38.611 11.302 1.00 45.09 222 GLY A N 1
ATOM 1786 C CA . GLY A 1 222 ? 8.425 -39.183 11.512 1.00 45.09 222 GLY A CA 1
ATOM 1787 C C . GLY A 1 222 ? 7.727 -38.739 12.795 1.00 45.09 222 GLY A C 1
ATOM 1788 O O . GLY A 1 222 ? 8.334 -38.493 13.829 1.00 45.09 222 GLY A O 1
ATOM 1789 N N . GLY A 1 223 ? 6.398 -38.780 12.716 1.00 45.16 223 GLY A N 1
ATOM 1790 C CA . GLY A 1 223 ? 5.567 -39.461 13.705 1.00 45.16 223 GLY A CA 1
ATOM 1791 C C . GLY A 1 223 ? 5.444 -38.837 15.094 1.00 45.16 223 GLY A C 1
ATOM 1792 O O . GLY A 1 223 ? 6.091 -39.279 16.039 1.00 45.16 223 GLY A O 1
ATOM 1793 N N . ARG A 1 224 ? 4.430 -37.984 15.276 1.00 41.84 224 ARG A N 1
ATOM 1794 C CA . ARG A 1 224 ? 3.701 -37.904 16.552 1.00 41.84 224 ARG A CA 1
ATOM 1795 C C . ARG A 1 224 ? 2.237 -37.545 16.299 1.00 41.84 224 ARG A C 1
ATOM 1797 O O . ARG A 1 224 ? 1.941 -36.485 15.765 1.00 41.84 224 ARG A O 1
ATOM 1804 N N . ARG A 1 225 ? 1.332 -38.475 16.620 1.00 40.53 225 ARG A N 1
ATOM 1805 C CA . ARG A 1 225 ? -0.125 -38.289 16.545 1.00 40.53 225 ARG A CA 1
ATOM 1806 C C . ARG A 1 225 ? -0.614 -37.683 17.860 1.00 40.53 225 ARG A C 1
ATOM 1808 O O . ARG A 1 225 ? -0.400 -38.287 18.908 1.00 40.53 225 ARG A O 1
ATOM 1815 N N . GLU A 1 226 ? -1.281 -36.538 17.782 1.00 40.44 226 GLU A N 1
ATOM 1816 C CA . GLU A 1 226 ? -2.124 -35.998 18.854 1.00 40.44 226 GLU A CA 1
ATOM 1817 C C . GLU A 1 226 ? -3.597 -36.400 18.633 1.00 40.44 226 GLU A C 1
ATOM 1819 O O . GLU A 1 226 ? -3.985 -36.695 17.499 1.00 40.44 226 GLU A O 1
ATOM 1824 N N . PRO A 1 227 ? -4.414 -36.489 19.699 1.00 40.44 227 PRO A N 1
ATOM 1825 C CA . PRO A 1 227 ? -5.770 -37.024 19.625 1.00 40.44 227 PRO A CA 1
ATOM 1826 C C . PRO A 1 227 ? -6.769 -36.013 19.039 1.00 40.44 227 PRO A C 1
ATOM 1828 O O . PRO A 1 227 ? -6.900 -34.889 19.517 1.00 40.44 227 PRO A O 1
ATOM 1831 N N . GLU A 1 228 ? -7.512 -36.446 18.019 1.00 33.16 228 GLU A N 1
ATOM 1832 C CA . GLU A 1 228 ? -8.550 -35.660 17.346 1.00 33.16 228 GLU A CA 1
ATOM 1833 C C . GLU A 1 228 ? -9.808 -35.486 18.211 1.00 33.16 228 GLU A C 1
ATOM 1835 O O . GLU A 1 228 ? -10.473 -36.452 18.599 1.00 33.16 228 GLU A O 1
ATOM 1840 N N . LEU A 1 229 ? -10.181 -34.225 18.444 1.00 32.56 229 LEU A N 1
ATOM 1841 C CA . LEU A 1 229 ? -11.483 -33.820 18.962 1.00 32.56 229 LEU A CA 1
ATOM 1842 C C . LEU A 1 229 ? -12.490 -33.820 17.794 1.00 32.56 229 LEU A C 1
ATOM 1844 O O . LEU A 1 229 ? -12.424 -32.974 16.904 1.00 32.56 229 LEU A O 1
ATOM 1848 N N . LYS A 1 230 ? -13.411 -34.791 17.766 1.00 31.44 230 LYS A N 1
ATOM 1849 C CA . LYS A 1 230 ? -14.408 -34.931 16.690 1.00 31.44 230 LYS A CA 1
ATOM 1850 C C . LYS A 1 230 ? -15.498 -33.861 16.804 1.00 31.44 230 LYS A C 1
ATOM 1852 O O . LYS A 1 230 ? -16.392 -33.980 17.638 1.00 31.44 230 LYS A O 1
ATOM 1857 N N . LEU A 1 231 ? -15.459 -32.861 15.923 1.00 33.25 231 LEU A N 1
ATOM 1858 C CA . LEU A 1 231 ? -16.598 -31.994 15.619 1.00 33.25 231 LEU A CA 1
ATOM 1859 C C . LEU A 1 231 ? -17.179 -32.418 14.262 1.00 33.25 231 LEU A C 1
ATOM 1861 O O . LEU A 1 231 ? -16.515 -32.319 13.233 1.00 33.25 231 LEU A O 1
ATOM 1865 N N . SER A 1 232 ? -18.402 -32.943 14.267 1.00 37.62 232 SER A N 1
ATOM 1866 C CA . SER A 1 232 ? -19.085 -33.448 13.073 1.00 37.62 232 SER A CA 1
ATOM 1867 C C . SER A 1 232 ? -19.563 -32.294 12.189 1.00 37.62 232 SER A C 1
ATOM 1869 O O . SER A 1 232 ? -20.587 -31.674 12.468 1.00 37.62 232 SER A O 1
ATOM 1871 N N . ILE A 1 233 ? -18.830 -32.024 11.111 1.00 40.38 233 ILE A N 1
ATOM 1872 C CA . ILE A 1 233 ? -19.246 -31.144 10.012 1.00 40.38 233 ILE A CA 1
ATOM 1873 C C . ILE A 1 233 ? -19.454 -32.040 8.778 1.00 40.38 233 ILE A C 1
ATOM 1875 O O . ILE A 1 233 ? -18.597 -32.885 8.518 1.00 40.38 233 ILE A O 1
ATOM 1879 N N . PRO A 1 234 ? -20.571 -31.922 8.034 1.00 37.06 234 PRO A N 1
ATOM 1880 C CA . PRO A 1 234 ? -20.804 -32.733 6.839 1.00 37.06 234 PRO A CA 1
ATOM 1881 C C . PRO A 1 234 ? -19.747 -32.444 5.762 1.00 37.06 234 PRO A C 1
ATOM 1883 O O . PRO A 1 234 ? -19.541 -31.290 5.381 1.00 37.06 234 PRO A O 1
ATOM 1886 N N . GLU A 1 235 ? -19.078 -33.497 5.283 1.00 38.53 235 GLU A N 1
ATOM 1887 C CA . GLU A 1 235 ? -18.060 -33.406 4.232 1.00 38.53 235 GLU A CA 1
ATOM 1888 C C . GLU A 1 235 ? -18.685 -32.971 2.892 1.00 38.53 235 GLU A C 1
ATOM 1890 O O . GLU A 1 235 ? -19.678 -33.562 2.453 1.00 38.53 235 GLU A O 1
ATOM 1895 N N . PRO A 1 236 ? -18.116 -31.965 2.201 1.00 38.41 236 PRO A N 1
ATOM 1896 C CA . PRO A 1 236 ? -18.479 -31.674 0.821 1.00 38.41 236 PRO A CA 1
ATOM 1897 C C . PRO A 1 236 ? -17.991 -32.791 -0.122 1.00 38.41 236 PRO A C 1
ATOM 1899 O O . PRO A 1 236 ? -17.028 -33.497 0.191 1.00 38.41 236 PRO A O 1
ATOM 1902 N N . PRO A 1 237 ? -18.630 -32.960 -1.296 1.00 42.06 237 PRO A N 1
ATOM 1903 C CA . PRO A 1 237 ? -18.331 -34.051 -2.215 1.00 42.06 237 PRO A CA 1
ATOM 1904 C C . PRO A 1 237 ? -16.862 -34.049 -2.648 1.00 42.06 237 PRO A C 1
ATOM 1906 O O . PRO A 1 237 ? -16.317 -33.043 -3.106 1.00 42.06 237 PRO A O 1
ATOM 1909 N N . ARG A 1 238 ? -16.237 -35.219 -2.511 1.00 38.34 238 ARG A N 1
ATOM 1910 C CA . ARG A 1 238 ? -14.841 -35.487 -2.853 1.00 38.34 238 ARG A CA 1
ATOM 1911 C C . ARG A 1 238 ? -14.658 -35.409 -4.371 1.00 38.34 238 ARG A C 1
ATOM 1913 O O . ARG A 1 238 ? -15.039 -36.324 -5.095 1.00 38.34 238 ARG A O 1
ATOM 1920 N N . VAL A 1 239 ? -14.075 -34.315 -4.852 1.00 42.56 239 VAL A N 1
ATOM 1921 C CA . VAL A 1 239 ? -13.599 -34.199 -6.235 1.00 42.56 239 VAL A CA 1
ATOM 1922 C C . VAL A 1 239 ? -12.178 -34.757 -6.277 1.00 42.56 239 VAL A C 1
ATOM 1924 O O . VAL A 1 239 ? -11.255 -34.157 -5.731 1.00 42.56 239 VAL A O 1
ATOM 1927 N N . GLU A 1 240 ? -11.994 -35.922 -6.899 1.00 34.34 240 GLU A N 1
ATOM 1928 C CA . GLU A 1 240 ? -10.667 -36.465 -7.208 1.00 34.34 240 GLU A CA 1
ATOM 1929 C C . GLU A 1 240 ? -9.998 -35.606 -8.290 1.00 34.34 240 GLU A C 1
ATOM 1931 O O . GLU A 1 240 ? -10.133 -35.847 -9.490 1.00 34.34 240 GLU A O 1
ATOM 1936 N N . SER A 1 241 ? -9.264 -34.573 -7.879 1.00 41.88 241 SER A N 1
ATOM 1937 C CA . SER A 1 241 ? -8.341 -33.876 -8.770 1.00 41.88 241 SER A CA 1
ATOM 1938 C C . SER A 1 241 ? -7.055 -34.692 -8.889 1.00 41.88 241 SER A C 1
ATOM 1940 O O . SER A 1 241 ? -6.268 -34.767 -7.942 1.00 41.88 241 SER A O 1
ATOM 1942 N N . LYS A 1 242 ? -6.829 -35.302 -10.058 1.00 44.97 242 LYS A N 1
ATOM 1943 C CA . LYS A 1 242 ? -5.509 -35.827 -10.430 1.00 44.97 242 LYS A CA 1
ATOM 1944 C C . LYS A 1 242 ? -4.476 -34.686 -10.366 1.00 44.97 242 LYS A C 1
ATOM 1946 O O . LYS A 1 242 ? -4.811 -33.575 -10.784 1.00 44.97 242 LYS A O 1
ATOM 1951 N N . PRO A 1 243 ? -3.248 -34.931 -9.874 1.00 42.38 243 PRO A N 1
ATOM 1952 C CA . PRO A 1 243 ? -2.197 -33.921 -9.891 1.00 42.38 243 PRO A CA 1
ATOM 1953 C C . PRO A 1 243 ? -1.958 -33.457 -11.331 1.00 42.38 243 PRO A C 1
ATOM 1955 O O . PRO A 1 243 ? -1.746 -34.279 -12.222 1.00 42.38 243 PRO A O 1
ATOM 1958 N N . SER A 1 244 ? -2.049 -32.147 -11.562 1.00 55.22 244 SER A N 1
ATOM 1959 C CA . SER A 1 244 ? -1.808 -31.531 -12.866 1.00 55.22 244 SER A CA 1
ATOM 1960 C C . SER A 1 244 ? -0.331 -31.631 -13.242 1.00 55.22 244 SER A C 1
ATOM 1962 O O . SER A 1 244 ? 0.528 -31.331 -12.412 1.00 55.22 244 SER A O 1
ATOM 1964 N N . ASP A 1 245 ? -0.046 -31.940 -14.508 1.00 46.22 245 ASP A N 1
ATOM 1965 C CA . ASP A 1 245 ? 1.296 -32.096 -15.099 1.00 46.22 245 ASP A CA 1
ATOM 1966 C C . ASP A 1 245 ? 2.249 -30.890 -14.913 1.00 46.22 245 ASP A C 1
ATOM 1968 O O . ASP A 1 245 ? 3.452 -30.997 -15.138 1.00 46.22 245 ASP A O 1
ATOM 1972 N N . ILE A 1 246 ? 1.742 -29.758 -14.422 1.00 44.56 246 ILE A N 1
ATOM 1973 C CA . ILE A 1 246 ? 2.483 -28.515 -14.170 1.00 44.56 246 ILE A CA 1
ATOM 1974 C C . ILE A 1 246 ? 3.508 -28.665 -13.027 1.00 44.56 246 ILE A C 1
ATOM 1976 O O . ILE A 1 246 ? 4.563 -28.031 -13.061 1.00 44.56 246 ILE A O 1
ATOM 1980 N N . GLU A 1 247 ? 3.274 -29.546 -12.045 1.00 43.16 247 GLU A N 1
ATOM 1981 C CA . GLU A 1 247 ? 4.264 -29.790 -10.978 1.00 43.16 247 GLU A CA 1
ATOM 1982 C C . GLU A 1 247 ? 5.517 -30.535 -11.480 1.00 43.16 247 GLU A C 1
ATOM 1984 O O . GLU A 1 247 ? 6.575 -30.431 -10.857 1.00 43.16 247 GLU A O 1
ATOM 1989 N N . ARG A 1 248 ? 5.450 -31.220 -12.636 1.00 47.78 248 ARG A N 1
ATOM 1990 C CA . ARG A 1 248 ? 6.619 -31.872 -13.259 1.00 47.78 248 ARG A CA 1
ATOM 1991 C C . ARG A 1 248 ? 7.501 -30.924 -14.064 1.00 47.78 248 ARG A C 1
ATOM 1993 O O . ARG A 1 248 ? 8.690 -31.197 -14.197 1.00 47.78 248 ARG A O 1
ATOM 2000 N N . GLU A 1 249 ? 6.968 -29.823 -14.588 1.00 46.25 249 GLU A N 1
ATOM 2001 C CA . GLU A 1 249 ? 7.780 -28.869 -15.359 1.00 46.25 249 GLU A CA 1
ATOM 2002 C C . GLU A 1 249 ? 8.571 -27.903 -14.467 1.00 46.25 249 GLU A C 1
ATOM 2004 O O . GLU A 1 249 ? 9.659 -27.471 -14.847 1.00 46.25 249 GLU A O 1
ATOM 2009 N N . LEU A 1 250 ? 8.086 -27.613 -13.255 1.00 42.75 250 LEU A N 1
ATOM 2010 C CA . LEU A 1 250 ? 8.738 -26.672 -12.335 1.00 42.75 250 LEU A CA 1
ATOM 2011 C C . LEU A 1 250 ? 9.808 -27.310 -11.432 1.00 42.75 250 LEU A C 1
ATOM 2013 O O . LEU A 1 250 ? 10.619 -26.583 -10.862 1.00 42.75 250 LEU A O 1
ATOM 2017 N N . SER A 1 251 ? 9.861 -28.643 -11.308 1.00 47.31 251 SER A N 1
ATOM 2018 C CA . SER A 1 251 ? 10.832 -29.320 -10.430 1.00 47.31 251 SER A CA 1
ATOM 2019 C C . SER A 1 251 ? 12.215 -29.546 -11.056 1.00 47.31 251 SER A C 1
ATOM 2021 O O . SER A 1 251 ? 13.092 -30.087 -10.387 1.00 47.31 251 SER A O 1
ATOM 2023 N N . GLY A 1 252 ? 12.432 -29.173 -12.323 1.00 44.16 252 GLY A N 1
ATOM 2024 C CA . GLY A 1 252 ? 13.743 -29.275 -12.976 1.00 44.16 252 GLY A CA 1
ATOM 2025 C C . GLY A 1 252 ? 14.331 -30.693 -13.059 1.00 44.16 252 GLY A C 1
ATOM 2026 O O . GLY A 1 252 ? 15.517 -30.834 -13.346 1.00 44.16 252 GLY A O 1
ATOM 2027 N N . ASP A 1 253 ? 13.538 -31.748 -12.836 1.00 46.66 253 ASP A N 1
ATOM 2028 C CA . ASP A 1 253 ? 14.019 -33.134 -12.870 1.00 46.66 253 ASP A CA 1
ATOM 2029 C C . ASP A 1 253 ? 13.899 -33.697 -14.295 1.00 46.66 253 ASP A C 1
ATOM 2031 O O . ASP A 1 253 ? 13.051 -34.533 -14.610 1.00 46.66 253 ASP A O 1
ATOM 2035 N N . ARG A 1 254 ? 14.755 -33.214 -15.207 1.00 48.22 254 ARG A N 1
ATOM 2036 C CA . ARG A 1 254 ? 14.999 -33.905 -16.483 1.00 48.22 254 ARG A CA 1
ATOM 2037 C C . ARG A 1 254 ? 15.933 -35.084 -16.229 1.00 48.22 254 ARG A C 1
ATOM 2039 O O . ARG A 1 254 ? 17.121 -35.026 -16.545 1.00 48.22 254 ARG A O 1
ATOM 2046 N N . ARG A 1 255 ? 15.395 -36.190 -15.713 1.00 49.38 255 ARG A N 1
ATOM 2047 C CA . ARG A 1 255 ? 16.066 -37.486 -15.871 1.00 49.38 255 ARG A CA 1
ATOM 2048 C C . ARG A 1 255 ? 15.997 -37.874 -17.340 1.00 49.38 255 ARG A C 1
ATOM 2050 O O . ARG A 1 255 ? 14.967 -38.315 -17.843 1.00 49.38 255 ARG A O 1
ATOM 2057 N N . VAL A 1 256 ? 17.109 -37.658 -18.030 1.00 50.41 256 VAL A N 1
ATOM 2058 C CA . VAL A 1 256 ? 17.373 -38.198 -19.361 1.00 50.41 256 VAL A CA 1
ATOM 2059 C C . VAL A 1 256 ? 17.272 -39.720 -19.261 1.00 50.41 256 VAL A C 1
ATOM 2061 O O . VAL A 1 256 ? 17.992 -40.343 -18.481 1.00 50.41 256 VAL A O 1
ATOM 2064 N N . ALA A 1 257 ? 16.342 -40.315 -20.008 1.00 51.31 257 ALA A N 1
ATOM 2065 C CA . ALA A 1 257 ? 16.253 -41.762 -20.134 1.00 51.31 257 ALA A CA 1
ATOM 2066 C C . ALA A 1 257 ? 17.568 -42.300 -20.733 1.00 51.31 257 ALA A C 1
ATOM 2068 O O . ALA A 1 257 ? 18.072 -41.709 -21.692 1.00 51.31 257 ALA A O 1
ATOM 2069 N N . PRO A 1 258 ? 18.140 -43.395 -20.203 1.00 53.47 258 PRO A N 1
ATOM 2070 C CA . PRO A 1 258 ? 19.326 -43.997 -20.789 1.00 53.47 258 PRO A CA 1
ATOM 2071 C C . PRO A 1 258 ? 18.985 -44.518 -22.188 1.00 53.47 258 PRO A C 1
ATOM 2073 O O . PRO A 1 258 ? 18.145 -45.401 -22.357 1.00 53.47 258 PRO A O 1
ATOM 2076 N N . THR A 1 259 ? 19.644 -43.953 -23.196 1.00 56.72 259 THR A N 1
ATOM 2077 C CA . THR A 1 259 ? 19.705 -44.499 -24.551 1.00 56.72 259 THR A CA 1
ATOM 2078 C C . THR A 1 259 ? 20.279 -45.910 -24.480 1.00 56.72 259 THR A C 1
ATOM 2080 O O . THR A 1 259 ? 21.450 -46.092 -24.145 1.00 56.72 259 THR A O 1
ATOM 2083 N N . GLY A 1 260 ? 19.435 -46.905 -24.755 1.00 60.94 260 GLY A N 1
ATOM 2084 C CA . GLY A 1 260 ? 19.839 -48.298 -24.885 1.00 60.94 260 GLY A CA 1
ATOM 2085 C C . GLY A 1 260 ? 20.878 -48.463 -25.992 1.00 60.94 260 GLY A C 1
ATOM 2086 O O . GLY A 1 260 ? 20.735 -47.915 -27.084 1.00 60.94 260 GLY A O 1
ATOM 2087 N N . ALA A 1 261 ? 21.932 -49.210 -25.678 1.00 54.94 261 ALA A N 1
ATOM 2088 C CA . ALA A 1 261 ? 22.926 -49.666 -26.635 1.00 54.94 261 ALA A CA 1
ATOM 2089 C C . ALA A 1 261 ? 22.300 -50.643 -27.653 1.00 54.94 261 ALA A C 1
ATOM 2091 O O . ALA A 1 261 ? 21.380 -51.385 -27.295 1.00 54.94 261 ALA A O 1
ATOM 2092 N N . PRO A 1 262 ? 22.803 -50.691 -28.898 1.00 59.31 262 PRO A N 1
ATOM 2093 C CA . PRO A 1 262 ? 22.417 -51.722 -29.852 1.00 59.31 262 PRO A CA 1
ATOM 2094 C C . PRO A 1 262 ? 23.033 -53.071 -29.444 1.00 59.31 262 PRO A C 1
ATOM 2096 O O . PRO A 1 262 ? 24.238 -53.169 -29.214 1.00 59.31 262 PRO A O 1
ATOM 2099 N N . GLY A 1 263 ? 22.184 -54.094 -29.321 1.00 66.31 263 GLY A N 1
ATOM 2100 C CA . GLY A 1 263 ? 22.594 -55.497 -29.204 1.00 66.31 263 GLY A CA 1
ATOM 2101 C C . GLY A 1 263 ? 22.975 -56.109 -30.564 1.00 66.31 263 GLY A C 1
ATOM 2102 O O . GLY A 1 263 ? 22.706 -55.477 -31.585 1.00 66.31 263 GLY A O 1
ATOM 2103 N N . PRO A 1 264 ? 23.616 -57.295 -30.548 1.00 61.03 264 PRO A N 1
ATOM 2104 C CA . PRO A 1 264 ? 24.437 -57.859 -31.630 1.00 61.03 264 PRO A CA 1
ATOM 2105 C C . PRO A 1 264 ? 23.689 -58.234 -32.912 1.00 61.03 264 PRO A C 1
ATOM 2107 O O . PRO A 1 264 ? 22.506 -58.633 -32.822 1.00 61.03 264 PRO A O 1
#

Radius of gyration: 26.72 Å; chains: 1; bounding box: 62×70×80 Å

pLDDT: mean 79.67, std 21.31, range [31.44, 98.12]

Foldseek 3Di:
DVVVVVVVVVVVVVVVVVVVCVLVVQLVVLQVVLVVCVVVLVLVSSLVSLVSSLVSDDDPCNLVSLQSNLLSCVSVLVLPSSLVSLLVSLAPPVVDPCNLVSLVVNVVSVVQVVVVLPVLDDPVLCPDPLVVLVVQLVVLVVQLSVCSNPDNDGDDPSNVVSVVSNVVSVVSNVVVSVVSNVVVCVVCVVDDDDPVPPPPDPDRPPPPVDDDDDDDDDDDDDDDDDDDDDDDDDDDDDDPDDDDCVVVVPVPPPPPDDDDDDDD

Sequence (264 aa):
MYRNILLGIILGLTVLLLILIFLLGNQWYYESQGDEQFRSAKYDDAAGSFIKSYGEAKFLGQGRLLYKIGLAYQNNRDFDRSRDYYFELVRLYPDSPYSRLAAIRIEECYKSETSLDKTLLPTSYAAGSVEVARQKYVRAYQNLSRLLLANRSGVTPELEAAYQAYKIFHVEYKRQLALALDKFRSEHPDFVWPPPGAETGPDPVSVDATAPSSPVSRKDDGGRREPELKLSIPEPPRVESKPSDIERELSGDRRVAPTGAPGP